Protein AF-A0A7X9EDT5-F1 (afdb_monomer_lite)

Radius of gyration: 26.34 Å; chains: 1; bounding box: 50×64×74 Å

Sequence (203 aa):
MIEYISKWLMDYGINKNLSLFVSNTITILIIIFIIVTAYLLTKKFIIGTIKTHIKRSKNKWDDILVKRKVLEQLAHIIPALVIHLFAPAFPVYGDLIERLAFSYIVVVVIVTIGKLLNVADDIYRQFEISREKPIKGYLQVFKIIVYIIGAIIVISVLTDRSPLAILGGIGAATAILTLVFQNSILGFVASIQLVWNNMLRIG

Secondary structure (DSSP, 8-state):
-HHHHHHHHHHTT--HHHHHHHHHHHHHHHHHHHHHHHHHHIIIIIIHHHHHHHTT---HHHHHHHHTTHHHHHTTHHHHHHHHHHGGG-TTTHHHHHHHHHHHHHHHHHHHHHHHHHHHHHHHTTSGGGGTS--HHHHHHHHHHHHHHHHHHHHHHHHT--HHHHHHHHHHHHHHHHHHHHHHHHHHHHHHHHHHTT-----

Foldseek 3Di:
DLVVQLVVVVVVVDDSVVSSVVSVVVLVVVLVVVLVVLLVCQCCPVLVVLVVVVVVDPDVLSVLCNVLCLSVLVSVLRSLVSQLVCLVVDVPCSLVSNLVSVLVNLVSVLVSVLSVLVSVQVVLVVDPVCVVPPCVVVSVVVSVVSVVLSVLVSVCSNVVHDSVVVVVVVVVVVVVVCVVCVVVVVVVVVVVVCVVVVVDDDD

Structure (mmCIF, N/CA/C/O backbone):
data_AF-A0A7X9EDT5-F1
#
_entry.id   AF-A0A7X9EDT5-F1
#
loop_
_atom_site.group_PDB
_atom_site.id
_atom_site.type_symbol
_atom_site.label_atom_id
_atom_site.label_alt_id
_atom_site.label_comp_id
_atom_site.label_asym_id
_atom_site.label_entity_id
_atom_site.label_seq_id
_atom_site.pdbx_PDB_ins_code
_atom_site.Cartn_x
_atom_site.Cartn_y
_atom_site.Cartn_z
_atom_site.occupancy
_atom_site.B_iso_or_equiv
_atom_site.auth_seq_id
_atom_site.auth_comp_id
_atom_site.auth_asym_id
_atom_site.auth_atom_id
_atom_site.pdbx_PDB_model_num
ATOM 1 N N . MET A 1 1 ? 17.396 -9.321 -23.602 1.00 59.59 1 MET A N 1
ATOM 2 C CA . MET A 1 1 ? 16.415 -9.744 -24.635 1.00 59.59 1 MET A CA 1
ATOM 3 C C . MET A 1 1 ? 16.434 -8.807 -25.839 1.00 59.59 1 MET A C 1
ATOM 5 O O . MET A 1 1 ? 16.680 -9.279 -26.939 1.00 59.59 1 MET A O 1
ATOM 9 N N . ILE A 1 2 ? 16.274 -7.495 -25.630 1.00 59.88 2 ILE A N 1
ATOM 10 C CA . ILE A 1 2 ? 16.285 -6.476 -26.698 1.00 59.88 2 ILE A CA 1
ATOM 11 C C . ILE A 1 2 ? 17.599 -6.474 -27.494 1.00 59.88 2 ILE A C 1
ATOM 13 O O . ILE A 1 2 ? 17.560 -6.397 -28.718 1.00 59.88 2 ILE A O 1
ATOM 17 N N . GLU A 1 3 ? 18.750 -6.643 -26.834 1.00 61.44 3 GLU A N 1
ATOM 18 C CA . GLU A 1 3 ? 20.058 -6.747 -27.506 1.00 61.44 3 GLU A CA 1
ATOM 19 C C . GLU A 1 3 ? 20.200 -8.018 -28.350 1.00 61.44 3 GLU A C 1
ATOM 21 O O . GLU A 1 3 ? 20.785 -7.981 -29.426 1.00 61.44 3 GLU A O 1
ATOM 26 N N . TYR A 1 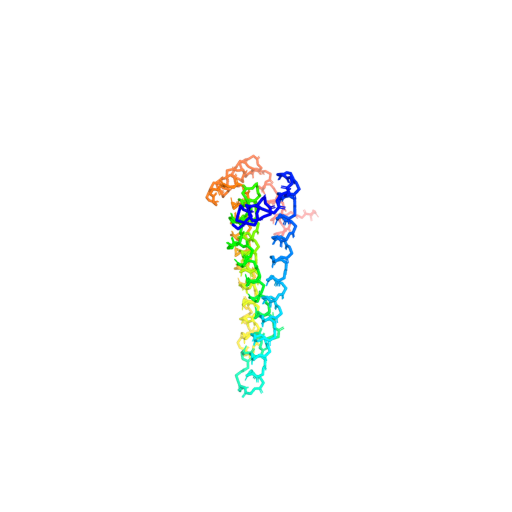4 ? 19.618 -9.134 -27.903 1.00 62.91 4 TYR A N 1
ATOM 27 C CA . TYR A 1 4 ? 19.665 -10.410 -28.623 1.00 62.91 4 TYR A CA 1
ATOM 28 C C . TYR A 1 4 ? 18.781 -10.363 -29.877 1.00 62.91 4 TYR A C 1
ATOM 30 O O . TYR A 1 4 ? 19.207 -10.760 -30.957 1.00 62.91 4 TYR A O 1
ATOM 38 N N . ILE A 1 5 ? 17.579 -9.785 -29.747 1.00 60.72 5 ILE A N 1
ATOM 39 C CA . ILE A 1 5 ? 16.650 -9.552 -30.861 1.00 60.72 5 ILE A CA 1
ATOM 40 C C . ILE A 1 5 ? 17.237 -8.517 -31.832 1.00 60.72 5 ILE A C 1
ATOM 42 O O . ILE A 1 5 ? 17.227 -8.733 -33.038 1.00 60.72 5 ILE A O 1
ATOM 46 N N . SER A 1 6 ? 17.821 -7.426 -31.325 1.00 58.91 6 SER A N 1
ATOM 47 C CA . SER A 1 6 ? 18.466 -6.407 -32.161 1.00 58.91 6 SER A CA 1
ATOM 48 C C . SER A 1 6 ? 19.671 -6.962 -32.918 1.00 58.91 6 SER A C 1
ATOM 50 O O . SER A 1 6 ? 19.863 -6.600 -34.074 1.00 58.91 6 SER A O 1
ATOM 52 N N . LYS A 1 7 ? 20.477 -7.834 -32.298 1.00 66.12 7 LYS A N 1
ATOM 53 C CA . LYS A 1 7 ? 21.622 -8.476 -32.955 1.00 66.12 7 LYS A CA 1
ATOM 54 C C . LYS A 1 7 ? 21.165 -9.430 -34.060 1.00 66.12 7 LYS A C 1
ATOM 56 O O . LYS A 1 7 ? 21.683 -9.352 -35.165 1.00 66.12 7 LYS A O 1
ATOM 61 N N . TRP A 1 8 ? 20.121 -10.221 -33.807 1.00 68.06 8 TRP A N 1
ATOM 62 C CA . TRP A 1 8 ? 19.517 -11.095 -34.817 1.00 68.06 8 TRP A CA 1
ATOM 63 C C . TRP A 1 8 ? 18.919 -10.315 -36.003 1.00 68.06 8 TRP A C 1
ATOM 65 O O . TRP A 1 8 ? 19.073 -10.725 -37.149 1.00 68.06 8 TRP A O 1
ATOM 75 N N . LEU A 1 9 ? 18.298 -9.152 -35.759 1.00 59.31 9 LEU A N 1
ATOM 76 C CA . LEU A 1 9 ? 17.819 -8.268 -36.834 1.00 59.31 9 LEU A CA 1
ATOM 77 C C . LEU A 1 9 ? 18.962 -7.591 -37.606 1.00 59.31 9 LEU A C 1
ATOM 79 O O . LEU A 1 9 ? 18.845 -7.378 -38.813 1.00 59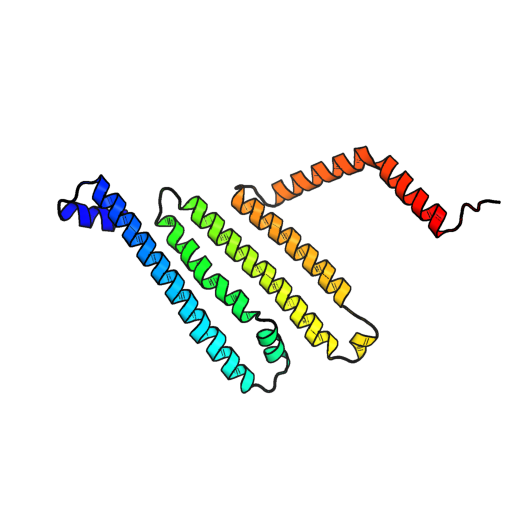.31 9 LEU A O 1
ATOM 83 N N . MET A 1 10 ? 20.062 -7.249 -36.931 1.00 60.94 10 MET A N 1
ATOM 84 C CA . MET A 1 10 ? 21.252 -6.698 -37.585 1.00 60.94 10 MET A CA 1
ATOM 85 C C . MET A 1 10 ? 21.955 -7.733 -38.473 1.00 60.94 10 MET A C 1
ATOM 87 O O . MET A 1 10 ? 22.419 -7.364 -39.549 1.00 60.94 10 MET A O 1
ATOM 91 N N . ASP A 1 11 ? 21.956 -9.014 -38.088 1.00 70.88 11 ASP A N 1
ATOM 92 C CA . ASP A 1 11 ? 22.485 -10.114 -38.911 1.00 70.88 11 ASP A CA 1
ATOM 93 C C . ASP A 1 11 ? 21.677 -10.319 -40.214 1.00 70.88 11 ASP A C 1
ATOM 95 O O . ASP A 1 11 ? 22.212 -10.807 -41.206 1.00 70.88 11 ASP A O 1
ATOM 99 N N . TYR A 1 12 ? 20.416 -9.869 -40.255 1.00 69.50 12 TYR A N 1
ATOM 100 C CA . TYR A 1 12 ? 19.570 -9.824 -41.459 1.00 69.50 12 TYR A CA 1
ATOM 101 C C . TYR A 1 12 ? 19.739 -8.541 -42.304 1.00 69.50 12 TYR A C 1
ATOM 103 O O . TYR A 1 12 ? 19.018 -8.349 -43.283 1.00 69.50 12 TYR A O 1
ATOM 111 N N . GLY A 1 13 ? 20.678 -7.654 -41.951 1.00 63.44 13 GLY A N 1
ATOM 112 C CA . GLY A 1 13 ? 21.000 -6.446 -42.724 1.00 63.44 13 GLY A CA 1
ATOM 113 C C . GLY A 1 13 ? 20.115 -5.228 -42.431 1.00 63.44 13 GLY A C 1
ATOM 114 O O . GLY A 1 13 ? 20.135 -4.252 -43.182 1.00 63.44 13 GLY A O 1
ATOM 115 N N . ILE A 1 14 ? 19.337 -5.251 -41.345 1.00 64.12 14 ILE A N 1
ATOM 116 C CA . ILE A 1 14 ? 18.465 -4.136 -40.960 1.00 64.12 14 ILE A CA 1
ATOM 117 C C . ILE A 1 14 ? 19.289 -3.032 -40.274 1.00 64.12 14 ILE A C 1
ATOM 119 O O . ILE A 1 14 ? 20.094 -3.285 -39.374 1.00 64.12 14 ILE A O 1
ATOM 123 N N . ASN A 1 15 ? 19.066 -1.780 -40.695 1.00 69.12 15 ASN A N 1
ATOM 124 C CA . ASN A 1 15 ? 19.722 -0.590 -40.147 1.00 69.12 15 ASN A CA 1
ATOM 125 C C . ASN A 1 15 ? 19.565 -0.529 -38.613 1.00 69.12 15 ASN A C 1
ATOM 127 O O . ASN A 1 15 ? 18.467 -0.717 -38.091 1.00 69.12 15 ASN A O 1
ATOM 131 N N . LYS A 1 16 ? 20.651 -0.219 -37.896 1.00 65.94 16 LYS A N 1
ATOM 132 C CA . LYS A 1 16 ? 20.755 -0.208 -36.425 1.00 65.94 16 LYS A CA 1
ATOM 133 C C . LYS A 1 16 ? 19.598 0.522 -35.725 1.00 65.94 16 LYS A C 1
ATOM 135 O O . LYS A 1 16 ? 19.098 0.038 -34.712 1.00 65.94 16 LYS A O 1
ATOM 140 N N . ASN A 1 17 ? 19.130 1.639 -36.286 1.00 67.00 17 ASN A N 1
ATOM 141 C CA . ASN A 1 17 ? 18.004 2.400 -35.729 1.00 67.00 17 ASN A CA 1
ATOM 142 C C . ASN A 1 17 ? 16.659 1.673 -35.896 1.00 67.00 17 ASN A C 1
ATOM 144 O O . ASN A 1 17 ? 15.826 1.689 -34.992 1.00 67.00 17 ASN A O 1
ATOM 148 N N . LEU A 1 18 ? 16.462 1.002 -37.033 1.00 65.88 18 LEU A N 1
ATOM 149 C CA . LEU A 1 18 ? 15.255 0.226 -37.313 1.00 65.88 18 LEU A CA 1
ATOM 150 C C . LEU A 1 18 ? 15.229 -1.069 -36.483 1.00 65.88 18 LEU A C 1
ATOM 152 O O . LEU A 1 18 ? 14.190 -1.415 -35.929 1.00 65.88 18 LEU A O 1
ATOM 156 N N . SER A 1 19 ? 16.375 -1.741 -36.329 1.00 65.44 19 SER A N 1
ATOM 157 C CA . SER A 1 19 ? 16.516 -2.958 -35.514 1.00 65.44 19 SER A CA 1
ATOM 158 C C . SER A 1 19 ? 16.188 -2.711 -34.041 1.00 65.44 19 SER A C 1
ATOM 160 O O . SER A 1 19 ? 15.499 -3.519 -33.419 1.00 65.44 19 SER A O 1
ATOM 162 N N . LEU A 1 20 ? 16.612 -1.566 -33.494 1.00 65.44 20 LEU A N 1
ATOM 163 C CA . LEU A 1 20 ? 16.266 -1.150 -32.132 1.00 65.44 20 LEU A CA 1
ATOM 164 C C . LEU A 1 20 ? 14.771 -0.845 -31.978 1.00 65.44 20 LEU A C 1
ATOM 166 O O . LEU A 1 20 ? 14.155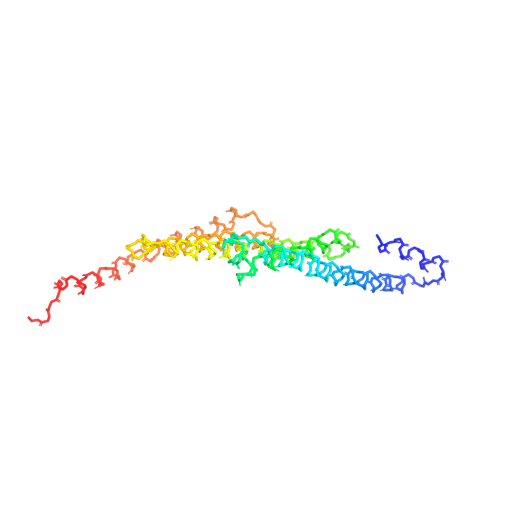 -1.288 -31.008 1.00 65.44 20 LEU A O 1
ATOM 170 N N . PHE A 1 21 ? 14.168 -0.132 -32.935 1.00 71.06 21 PHE A N 1
ATOM 171 C CA . PHE A 1 21 ? 12.743 0.202 -32.879 1.00 71.06 21 PHE A CA 1
ATOM 172 C C . PHE A 1 21 ? 11.863 -1.054 -32.959 1.00 71.06 21 PHE A C 1
ATOM 174 O O . PHE A 1 21 ? 11.001 -1.265 -32.108 1.00 71.06 21 PHE A O 1
ATOM 181 N N . VAL A 1 22 ? 12.140 -1.937 -33.923 1.00 72.88 22 VAL A N 1
ATOM 182 C CA . VAL A 1 22 ? 11.404 -3.195 -34.112 1.00 72.88 22 VAL A CA 1
ATOM 183 C C . VAL A 1 22 ? 11.579 -4.131 -32.909 1.00 72.88 22 VAL A C 1
ATOM 185 O O . VAL A 1 22 ? 10.598 -4.701 -32.431 1.00 72.88 22 VAL A O 1
ATOM 188 N N . SER A 1 23 ? 12.792 -4.241 -32.357 1.00 69.19 23 SER A N 1
ATOM 189 C CA . SER A 1 23 ? 13.067 -5.031 -31.146 1.00 69.19 23 SER A CA 1
ATOM 190 C C . SER A 1 23 ? 12.269 -4.540 -29.929 1.00 69.19 23 SER A C 1
ATOM 192 O O . SER A 1 23 ? 11.681 -5.350 -29.202 1.00 69.19 23 SER A O 1
ATOM 194 N N . ASN A 1 24 ? 12.165 -3.219 -29.738 1.00 68.69 24 ASN A N 1
ATOM 195 C CA . ASN A 1 24 ? 11.355 -2.628 -28.670 1.00 68.69 24 ASN A CA 1
ATOM 196 C C . ASN A 1 24 ? 9.862 -2.930 -28.852 1.00 68.69 24 ASN A C 1
ATOM 198 O O . ASN A 1 24 ? 9.207 -3.357 -27.900 1.00 68.69 24 ASN A O 1
ATOM 202 N N . THR A 1 25 ? 9.323 -2.762 -30.063 1.00 75.25 25 THR A N 1
ATOM 203 C CA . THR A 1 25 ? 7.909 -3.050 -30.352 1.00 75.25 25 THR A CA 1
ATOM 204 C C . THR A 1 25 ? 7.572 -4.524 -30.122 1.00 75.25 25 THR A C 1
ATOM 206 O O . THR A 1 25 ? 6.571 -4.830 -29.473 1.00 75.25 25 THR A O 1
ATOM 209 N N . ILE A 1 26 ? 8.426 -5.440 -30.588 1.00 75.25 26 ILE A N 1
ATOM 210 C CA . ILE A 1 26 ? 8.255 -6.886 -30.386 1.00 75.25 26 ILE A CA 1
ATOM 211 C C . ILE A 1 26 ? 8.308 -7.234 -28.895 1.00 75.25 26 ILE A C 1
ATOM 213 O O . ILE A 1 26 ? 7.470 -7.987 -28.404 1.00 75.25 26 ILE A O 1
ATOM 217 N N . THR A 1 27 ? 9.248 -6.650 -28.152 1.00 71.25 27 THR A N 1
ATOM 218 C CA . THR A 1 27 ? 9.384 -6.882 -26.707 1.00 71.25 27 THR A CA 1
ATOM 219 C C . THR A 1 27 ? 8.146 -6.417 -25.937 1.00 71.25 27 THR A C 1
ATOM 221 O O . THR A 1 27 ? 7.643 -7.152 -25.088 1.00 71.25 27 THR A O 1
ATOM 224 N N . ILE A 1 28 ? 7.603 -5.241 -26.265 1.00 74.06 28 ILE A N 1
ATOM 225 C CA . ILE A 1 28 ? 6.363 -4.731 -25.660 1.00 74.06 28 ILE A CA 1
ATOM 226 C C . ILE A 1 28 ? 5.183 -5.657 -25.978 1.00 74.06 28 ILE A C 1
ATOM 228 O O . ILE A 1 28 ? 4.421 -6.001 -25.076 1.00 74.06 28 ILE A O 1
ATOM 232 N N . LEU A 1 29 ? 5.050 -6.104 -27.230 1.00 79.00 29 LEU A N 1
ATOM 233 C CA . LEU A 1 29 ? 4.001 -7.042 -27.640 1.00 79.00 29 LEU A CA 1
ATOM 234 C C . LEU A 1 29 ? 4.080 -8.369 -26.879 1.00 79.00 29 LEU A C 1
ATOM 236 O O . LEU A 1 29 ? 3.060 -8.850 -26.388 1.00 79.00 29 LEU A O 1
ATOM 240 N N . ILE A 1 30 ? 5.282 -8.933 -26.732 1.00 75.50 30 ILE A N 1
ATOM 241 C CA . ILE A 1 30 ? 5.511 -10.161 -25.960 1.00 75.50 30 ILE A CA 1
ATOM 242 C C . ILE A 1 30 ? 5.114 -9.951 -24.497 1.00 75.50 30 ILE A C 1
ATOM 244 O O . ILE A 1 30 ? 4.428 -10.790 -23.921 1.00 75.50 30 ILE A O 1
ATOM 248 N N . ILE A 1 31 ? 5.483 -8.822 -23.895 1.00 73.38 31 ILE A N 1
ATOM 249 C CA . ILE A 1 31 ? 5.160 -8.539 -22.494 1.00 73.38 31 ILE A CA 1
ATOM 250 C C . ILE A 1 31 ? 3.658 -8.342 -22.297 1.00 73.38 31 ILE A C 1
ATOM 252 O O . ILE A 1 31 ? 3.094 -8.927 -21.376 1.00 73.38 31 ILE A O 1
ATOM 256 N N . ILE A 1 32 ? 2.981 -7.603 -23.180 1.00 77.62 32 ILE A N 1
ATOM 257 C CA . ILE A 1 32 ? 1.517 -7.473 -23.153 1.00 77.62 32 ILE A CA 1
ATOM 258 C C . ILE A 1 32 ? 0.866 -8.851 -23.287 1.00 77.62 32 ILE A C 1
ATOM 260 O O . ILE A 1 32 ? -0.047 -9.176 -22.527 1.00 77.62 32 ILE A O 1
ATOM 264 N N . PHE A 1 33 ? 1.360 -9.686 -24.201 1.00 78.81 33 PHE A N 1
ATOM 265 C CA . PHE A 1 33 ? 0.863 -11.044 -24.374 1.00 78.81 33 PHE A CA 1
ATOM 266 C C . PHE A 1 33 ? 1.038 -11.879 -23.099 1.00 78.81 33 PHE A C 1
ATOM 268 O O . PHE A 1 33 ? 0.079 -12.507 -22.651 1.00 78.81 33 PHE A O 1
ATOM 275 N N . ILE A 1 34 ? 2.207 -11.838 -22.451 1.00 76.19 34 ILE A N 1
ATOM 276 C CA . ILE A 1 34 ? 2.455 -12.544 -21.185 1.00 76.19 34 ILE A CA 1
ATOM 277 C C . ILE A 1 34 ? 1.546 -12.003 -20.072 1.00 76.19 34 ILE A C 1
ATOM 279 O O . ILE A 1 34 ? 0.957 -12.798 -19.347 1.00 76.19 34 ILE A O 1
ATOM 283 N N . ILE A 1 35 ? 1.367 -10.683 -19.955 1.00 76.06 35 ILE A N 1
ATOM 284 C CA . ILE A 1 35 ? 0.490 -10.048 -18.954 1.00 76.06 35 ILE A CA 1
ATOM 285 C C . ILE A 1 35 ? -0.957 -10.513 -19.125 1.00 76.06 35 ILE A C 1
ATOM 287 O O . ILE A 1 35 ? -1.590 -10.945 -18.160 1.00 76.06 35 ILE A O 1
ATOM 291 N N . VAL A 1 36 ? -1.481 -10.448 -20.352 1.00 79.00 36 VAL A N 1
ATOM 292 C CA . VAL A 1 36 ? -2.851 -10.871 -20.668 1.00 79.00 36 VAL A CA 1
ATOM 293 C C . VAL A 1 36 ? -3.012 -12.361 -20.389 1.00 79.00 36 VAL A C 1
ATOM 295 O O . VAL A 1 36 ? -3.971 -12.764 -19.731 1.00 79.00 36 VAL A O 1
ATOM 298 N N . THR A 1 37 ? -2.052 -13.178 -20.819 1.00 75.00 37 THR A N 1
ATOM 299 C CA . THR A 1 37 ? -2.090 -14.629 -20.619 1.00 75.00 37 THR A CA 1
ATOM 300 C C . THR A 1 37 ? -2.024 -14.980 -19.135 1.00 75.00 37 THR A C 1
ATOM 302 O O . THR A 1 37 ? -2.846 -15.763 -18.665 1.00 75.00 37 THR A O 1
ATOM 305 N N . ALA A 1 38 ? -1.131 -14.352 -18.367 1.00 75.19 38 ALA A N 1
ATOM 306 C CA . ALA A 1 38 ? -1.006 -14.539 -16.925 1.00 75.19 38 ALA A CA 1
ATOM 307 C C . ALA A 1 38 ? -2.279 -14.108 -16.184 1.00 75.19 38 ALA A C 1
ATOM 309 O O . ALA A 1 38 ? -2.761 -14.838 -15.315 1.00 75.19 38 ALA A O 1
ATOM 310 N N . TYR A 1 39 ? -2.879 -12.971 -16.551 1.00 78.25 39 TYR A N 1
ATOM 311 C CA . TYR A 1 39 ? -4.143 -12.516 -15.969 1.00 78.25 39 TYR A CA 1
ATOM 312 C C . TYR A 1 39 ? -5.292 -13.487 -16.267 1.00 78.25 39 TYR A C 1
ATOM 314 O O . TYR A 1 39 ? -6.036 -13.873 -15.360 1.00 78.25 39 TYR A O 1
ATOM 322 N N . LEU A 1 40 ? -5.426 -13.922 -17.524 1.00 75.25 40 LEU A N 1
ATOM 323 C CA . LEU A 1 40 ? -6.463 -14.864 -17.940 1.00 75.25 40 LEU A CA 1
ATOM 324 C C . LEU A 1 40 ? -6.283 -16.235 -17.283 1.00 75.25 40 LEU A C 1
ATOM 326 O O . LEU A 1 40 ? -7.268 -16.791 -16.793 1.00 75.25 40 LEU A O 1
ATOM 330 N N . LEU A 1 41 ? -5.050 -16.753 -17.205 1.00 76.00 41 LEU A N 1
ATOM 331 C CA . LEU A 1 41 ? -4.744 -17.990 -16.481 1.00 76.00 41 LEU A CA 1
ATOM 332 C C . LEU A 1 41 ? -5.144 -17.856 -15.016 1.00 76.00 41 LEU A C 1
ATOM 334 O O . LEU A 1 41 ? -5.884 -18.687 -14.500 1.00 76.00 41 LEU A O 1
ATOM 338 N N . THR A 1 42 ? -4.720 -16.780 -14.359 1.00 75.38 42 THR A N 1
ATOM 339 C CA . THR A 1 42 ? -5.009 -16.551 -12.941 1.00 75.38 42 THR A CA 1
ATOM 340 C C . THR A 1 42 ? -6.513 -16.488 -12.685 1.00 75.38 42 THR A C 1
ATOM 342 O O . THR A 1 42 ? -7.036 -17.146 -11.785 1.00 75.38 42 THR A O 1
ATOM 345 N N . LYS A 1 43 ? -7.244 -15.741 -13.517 1.00 75.56 43 LYS A N 1
ATOM 346 C CA . LYS A 1 43 ? -8.694 -15.594 -13.390 1.00 75.56 43 LYS A CA 1
ATOM 347 C C . LYS A 1 43 ? -9.435 -16.901 -13.649 1.00 75.56 43 LYS A C 1
ATOM 349 O O . LYS A 1 43 ? -10.379 -17.219 -12.928 1.00 75.56 43 LYS A O 1
ATOM 354 N N . LYS A 1 44 ? -9.021 -17.661 -14.661 1.00 74.81 44 LYS A N 1
ATOM 355 C CA . LYS A 1 44 ? -9.691 -18.905 -15.047 1.00 74.81 44 LYS A CA 1
ATOM 356 C C . LYS A 1 44 ? -9.357 -20.049 -14.089 1.00 74.81 44 LYS A C 1
ATOM 358 O O . LYS A 1 44 ? -10.272 -20.718 -13.618 1.00 74.81 44 LYS A O 1
ATOM 363 N N . PHE A 1 45 ? -8.082 -20.240 -13.758 1.00 70.75 45 PHE A N 1
ATOM 364 C CA . PHE A 1 45 ? -7.620 -21.351 -12.928 1.00 70.75 45 PHE A CA 1
ATOM 365 C C . PHE A 1 45 ? -7.768 -21.077 -11.433 1.00 70.75 45 PHE A C 1
ATOM 367 O O . PHE A 1 45 ? -8.407 -21.874 -10.754 1.00 70.75 45 PHE A O 1
ATOM 374 N N . ILE A 1 46 ? -7.251 -19.965 -10.898 1.00 69.88 46 ILE A N 1
ATOM 375 C CA . ILE A 1 46 ? -7.255 -19.740 -9.440 1.00 69.88 46 ILE A CA 1
ATOM 376 C C . ILE A 1 46 ? -8.676 -19.450 -8.952 1.00 69.88 46 ILE A C 1
ATOM 378 O O . ILE A 1 46 ? -9.209 -20.158 -8.100 1.00 69.88 46 ILE A O 1
ATOM 382 N N . ILE A 1 47 ? -9.344 -18.452 -9.532 1.00 72.81 47 ILE A N 1
ATOM 383 C CA . ILE A 1 47 ? -10.680 -18.047 -9.066 1.00 72.81 47 ILE A CA 1
ATOM 384 C C . ILE A 1 47 ? -11.740 -19.092 -9.444 1.00 72.81 47 ILE A C 1
ATOM 386 O O . ILE A 1 47 ? -12.631 -19.370 -8.642 1.00 72.81 47 ILE A O 1
ATOM 390 N N . GLY A 1 48 ? -11.649 -19.685 -10.639 1.00 69.50 48 GLY A N 1
ATOM 391 C CA . GLY A 1 48 ? -12.585 -20.717 -11.098 1.00 69.50 48 GLY A CA 1
ATOM 392 C C . GLY A 1 48 ? -12.528 -21.994 -10.256 1.00 69.50 48 GLY A C 1
ATOM 393 O O . GLY A 1 48 ? -13.570 -22.489 -9.816 1.00 69.50 48 GLY A O 1
ATOM 394 N N . THR A 1 49 ? -11.322 -22.487 -9.960 1.00 69.75 49 THR A N 1
ATOM 395 C CA . THR A 1 49 ? -11.140 -23.697 -9.141 1.00 69.75 49 THR A CA 1
ATOM 396 C C . THR A 1 49 ? -11.579 -23.451 -7.707 1.00 69.75 49 THR A C 1
ATOM 398 O O . THR A 1 49 ? -12.352 -24.240 -7.166 1.00 69.75 49 THR A O 1
ATOM 401 N N . ILE A 1 50 ? -11.178 -22.323 -7.112 1.00 71.19 50 ILE A N 1
ATOM 402 C CA . ILE A 1 50 ? -11.529 -22.015 -5.725 1.00 71.19 50 ILE A CA 1
ATOM 403 C C . ILE A 1 50 ? -13.043 -21.807 -5.573 1.00 71.19 50 ILE A C 1
ATOM 405 O O . ILE A 1 50 ? -13.640 -22.387 -4.672 1.00 71.19 50 ILE A O 1
ATOM 409 N N . LYS A 1 51 ? -13.715 -21.093 -6.491 1.00 71.56 51 LYS A N 1
ATOM 410 C CA . LYS A 1 51 ? -15.189 -20.965 -6.463 1.00 71.56 51 LYS A CA 1
ATOM 411 C C . LYS A 1 51 ? -15.897 -22.319 -6.563 1.00 71.56 51 LYS A C 1
ATOM 413 O O . LYS A 1 51 ? -16.928 -22.519 -5.925 1.00 71.56 51 LYS A O 1
ATOM 418 N N . THR A 1 52 ? -15.356 -23.243 -7.354 1.00 70.44 52 THR A N 1
ATOM 419 C CA . THR A 1 52 ? -15.928 -24.587 -7.522 1.00 70.44 52 THR A CA 1
ATOM 420 C C . THR A 1 52 ? -15.716 -25.451 -6.278 1.00 70.44 52 THR A C 1
ATOM 422 O O . THR A 1 52 ? -16.623 -26.181 -5.885 1.00 70.44 52 THR A O 1
ATOM 425 N N . HIS A 1 53 ? -14.556 -25.335 -5.626 1.00 69.69 53 HIS A N 1
ATOM 426 C CA . HIS A 1 53 ? -14.257 -26.038 -4.377 1.00 69.69 53 HIS A CA 1
ATOM 427 C C . HIS A 1 53 ? -15.092 -25.505 -3.207 1.00 69.69 53 HIS A C 1
ATOM 429 O O . HIS A 1 53 ? -15.621 -26.281 -2.419 1.00 69.69 53 HIS A O 1
ATOM 435 N N . ILE A 1 54 ? -15.283 -24.187 -3.140 1.00 69.88 54 ILE A N 1
ATOM 436 C CA . ILE A 1 54 ? -16.039 -23.530 -2.069 1.00 69.88 54 ILE A CA 1
ATOM 437 C C . ILE A 1 54 ? -17.528 -23.871 -2.146 1.00 69.88 54 ILE A C 1
ATOM 439 O O . ILE A 1 54 ? -18.111 -24.216 -1.128 1.00 69.88 54 ILE A O 1
ATOM 443 N N . LYS A 1 55 ? -18.117 -23.953 -3.349 1.00 67.25 55 LYS A N 1
ATOM 444 C CA . LYS A 1 55 ? -19.490 -24.471 -3.521 1.00 67.25 55 LYS A CA 1
ATOM 445 C C . LYS A 1 55 ? -19.687 -25.910 -3.021 1.00 67.25 55 LYS A C 1
ATOM 447 O O . LYS A 1 55 ? -20.824 -26.322 -2.818 1.00 67.25 55 LYS A O 1
ATOM 452 N N . ARG A 1 56 ? -18.607 -26.687 -2.881 1.00 66.00 56 ARG A N 1
ATOM 453 C CA . ARG A 1 56 ? -18.624 -28.059 -2.348 1.00 66.00 56 ARG A CA 1
ATOM 454 C C . ARG A 1 56 ? -18.251 -28.122 -0.860 1.00 66.00 56 ARG A C 1
ATOM 456 O O . ARG A 1 56 ? -18.411 -29.177 -0.252 1.00 66.00 56 ARG A O 1
ATOM 463 N N . SER A 1 57 ? -17.762 -27.024 -0.282 1.00 71.00 57 SER A N 1
ATOM 464 C CA . SER A 1 57 ? -17.373 -26.915 1.125 1.00 71.00 57 SER A CA 1
ATOM 465 C C . SER A 1 57 ? -18.587 -26.588 1.999 1.00 71.00 57 SER A C 1
ATOM 467 O O . SER A 1 57 ? -19.481 -25.852 1.592 1.00 71.00 57 SER A O 1
ATOM 469 N N . LYS A 1 58 ? -18.619 -27.113 3.230 1.00 68.19 58 LYS A N 1
ATOM 470 C CA . LYS A 1 58 ? -19.620 -26.740 4.250 1.00 68.19 58 LYS A CA 1
ATOM 471 C C . LYS A 1 58 ? -19.223 -25.479 5.035 1.00 68.19 58 LYS A C 1
ATOM 473 O O . LYS A 1 58 ? -19.971 -25.041 5.910 1.00 68.19 58 LYS A O 1
ATOM 478 N N . ASN A 1 59 ? -18.035 -24.930 4.780 1.00 72.38 59 ASN A N 1
ATOM 479 C CA . ASN A 1 59 ? -17.431 -23.901 5.615 1.00 72.38 59 ASN A CA 1
ATOM 480 C C . ASN A 1 59 ? -17.874 -22.492 5.180 1.00 72.38 59 ASN A C 1
ATOM 482 O O . ASN A 1 59 ? -17.490 -22.005 4.120 1.00 72.38 59 ASN A O 1
ATOM 486 N N . LYS A 1 60 ? -18.650 -21.799 6.026 1.00 75.25 60 LYS A N 1
ATOM 487 C CA . LYS A 1 60 ? -19.244 -20.479 5.711 1.00 75.25 60 LYS A CA 1
ATOM 488 C C . LYS A 1 60 ? -18.219 -19.349 5.533 1.00 75.25 60 LYS A C 1
ATOM 490 O O . LYS A 1 60 ? -18.556 -18.291 5.010 1.00 75.25 60 LYS A O 1
ATOM 495 N N . TRP A 1 61 ? -16.988 -19.536 6.008 1.00 75.31 61 TRP A N 1
ATOM 496 C CA . TRP A 1 61 ? -15.938 -18.510 5.994 1.00 75.31 61 TRP A CA 1
ATOM 497 C C . TRP A 1 61 ? -15.359 -18.338 4.583 1.00 75.31 61 TRP A C 1
ATOM 499 O O . TRP A 1 61 ? -15.089 -17.216 4.145 1.00 75.31 61 TRP A O 1
ATOM 509 N N . ASP A 1 62 ? -15.266 -19.438 3.837 1.00 75.44 62 ASP A N 1
ATOM 510 C CA . ASP A 1 62 ? -14.738 -19.462 2.474 1.00 75.44 62 ASP A CA 1
ATOM 511 C C . ASP A 1 62 ? -15.677 -18.724 1.501 1.00 75.44 62 ASP A C 1
ATOM 513 O O . ASP A 1 62 ? -15.232 -17.978 0.621 1.00 75.44 62 ASP A O 1
ATOM 517 N N . ASP A 1 63 ? -16.991 -18.834 1.721 1.00 79.94 63 ASP A N 1
ATOM 518 C CA . ASP A 1 63 ? -18.010 -18.096 0.967 1.00 79.94 63 ASP A CA 1
ATOM 519 C C . ASP A 1 63 ? -17.848 -16.576 1.113 1.00 79.94 63 ASP A C 1
ATOM 521 O O . ASP A 1 63 ? -18.000 -15.821 0.146 1.00 79.94 63 ASP A O 1
ATOM 525 N N . ILE A 1 64 ? -17.499 -16.106 2.314 1.00 82.06 64 ILE A N 1
ATOM 526 C CA . ILE A 1 64 ? -17.309 -14.678 2.602 1.00 82.06 64 ILE A CA 1
ATOM 527 C C . ILE A 1 64 ? -16.035 -14.164 1.920 1.00 82.06 64 ILE A C 1
ATOM 529 O O . ILE A 1 64 ? -16.055 -13.077 1.334 1.00 82.06 64 ILE A O 1
ATOM 533 N N . LEU A 1 65 ? -14.952 -14.953 1.909 1.00 83.12 65 LEU A N 1
ATOM 534 C CA . LEU A 1 65 ? -13.711 -14.633 1.187 1.00 83.12 65 LEU A CA 1
ATOM 535 C C . LEU A 1 65 ? -13.957 -14.445 -0.320 1.00 83.12 65 LEU A C 1
ATOM 537 O O . LEU A 1 65 ? -13.453 -13.489 -0.927 1.00 83.12 65 LEU A O 1
ATOM 541 N N . VAL A 1 66 ? -14.774 -15.318 -0.919 1.00 82.00 66 VAL A N 1
ATOM 542 C CA . VAL A 1 66 ? -15.188 -15.212 -2.327 1.00 82.00 66 VAL A CA 1
ATOM 543 C C . VAL A 1 66 ? -16.090 -14.004 -2.547 1.00 82.00 66 VAL A C 1
ATOM 545 O O . VAL A 1 66 ? -15.845 -13.225 -3.470 1.00 82.00 66 VAL A O 1
ATOM 548 N N . LYS A 1 67 ? -17.098 -13.799 -1.689 1.00 82.81 67 LYS A N 1
ATOM 549 C CA . LYS A 1 67 ? -18.028 -12.661 -1.769 1.00 82.81 67 LYS A CA 1
ATOM 550 C C . LYS A 1 67 ? -17.295 -11.322 -1.695 1.00 82.81 67 LYS A C 1
ATOM 552 O O . LYS A 1 67 ? -17.616 -10.397 -2.440 1.00 82.81 67 LYS A O 1
ATOM 557 N N . ARG A 1 68 ? -16.280 -11.220 -0.834 1.00 84.31 68 ARG A N 1
ATOM 558 C CA . ARG A 1 68 ? -15.430 -10.029 -0.686 1.00 84.31 68 ARG A CA 1
ATOM 559 C C . ARG A 1 68 ? -14.343 -9.913 -1.757 1.00 84.31 68 ARG A C 1
ATOM 561 O O . ARG A 1 68 ? -13.593 -8.935 -1.742 1.00 84.31 68 ARG A O 1
ATOM 568 N N . LYS A 1 69 ? -14.277 -10.850 -2.714 1.00 85.06 69 LYS A N 1
ATOM 569 C CA . LYS A 1 69 ? -13.343 -10.825 -3.850 1.00 85.06 69 LYS A CA 1
ATOM 570 C C . LYS A 1 69 ? -11.888 -10.656 -3.395 1.00 85.06 69 LYS A C 1
ATOM 572 O O . LYS A 1 69 ? -11.132 -9.883 -3.990 1.00 85.06 69 LYS A O 1
ATOM 577 N N . VAL A 1 70 ? -11.508 -11.332 -2.307 1.00 85.50 70 VAL A N 1
ATOM 578 C CA . VAL A 1 70 ? -10.133 -11.298 -1.773 1.00 85.50 70 VAL A CA 1
ATOM 579 C C . VAL A 1 70 ? -9.187 -11.995 -2.745 1.00 85.50 70 VAL A C 1
ATOM 581 O O . VAL A 1 70 ? -8.173 -11.433 -3.143 1.00 85.50 70 VAL A O 1
ATOM 584 N N . LEU A 1 71 ? -9.583 -13.177 -3.216 1.00 82.19 71 LEU A N 1
ATOM 585 C CA . LEU A 1 71 ? -8.821 -13.968 -4.183 1.00 82.19 71 LEU A CA 1
ATOM 586 C C . LEU A 1 71 ? -8.690 -13.255 -5.532 1.00 82.19 71 LEU A C 1
ATOM 588 O O . LEU A 1 71 ? -7.638 -13.292 -6.159 1.00 82.19 71 LEU A O 1
ATOM 592 N N . GLU A 1 72 ? -9.746 -12.553 -5.955 1.00 83.38 72 GLU A N 1
ATOM 593 C CA . GLU A 1 72 ? -9.698 -11.734 -7.168 1.00 83.38 72 GLU A CA 1
ATOM 594 C C . GLU A 1 72 ? -8.748 -10.545 -7.003 1.00 83.38 72 GLU A C 1
ATOM 596 O O . GLU A 1 72 ? -8.115 -10.147 -7.971 1.00 83.38 72 GLU A O 1
ATOM 601 N N . GLN A 1 73 ? -8.593 -10.001 -5.792 1.00 84.50 73 GLN A N 1
ATOM 602 C CA . GLN A 1 73 ? -7.597 -8.963 -5.530 1.00 84.50 73 GLN A CA 1
ATOM 603 C C . GLN A 1 73 ? -6.177 -9.523 -5.623 1.00 84.50 73 GLN A C 1
ATOM 605 O O . GLN A 1 73 ? -5.365 -8.974 -6.358 1.00 84.50 73 GLN A O 1
ATOM 610 N N . LEU A 1 74 ? -5.904 -10.639 -4.942 1.00 83.00 74 LEU A N 1
ATOM 611 C CA . LEU A 1 74 ? -4.599 -11.309 -4.966 1.00 83.00 74 LEU A CA 1
ATOM 612 C C . LEU A 1 74 ? -4.179 -11.720 -6.380 1.00 83.00 74 LEU A C 1
ATOM 614 O O . LEU A 1 74 ? -3.004 -11.644 -6.721 1.00 83.00 74 LEU A O 1
ATOM 618 N N . ALA A 1 75 ? -5.140 -12.071 -7.235 1.00 83.31 75 ALA A N 1
ATOM 619 C CA . ALA A 1 75 ? -4.886 -12.371 -8.638 1.00 83.31 75 ALA A CA 1
ATOM 620 C C . ALA A 1 75 ? -4.216 -11.216 -9.411 1.00 83.31 75 ALA A C 1
ATOM 622 O O . ALA A 1 75 ? -3.512 -11.473 -10.384 1.00 83.31 75 ALA A O 1
ATOM 623 N N . HIS A 1 76 ? -4.388 -9.959 -8.983 1.00 81.75 76 HIS A N 1
ATOM 624 C CA . HIS A 1 76 ? -3.739 -8.803 -9.615 1.00 81.75 76 HIS A CA 1
ATOM 625 C C . HIS A 1 76 ? -2.244 -8.694 -9.277 1.00 81.75 76 HIS A C 1
ATOM 627 O O . HIS A 1 76 ? -1.527 -7.971 -9.964 1.00 81.75 76 HIS A O 1
ATOM 633 N N . ILE A 1 77 ? -1.750 -9.429 -8.271 1.00 84.12 77 ILE A N 1
ATOM 634 C CA . ILE A 1 77 ? -0.314 -9.488 -7.958 1.00 84.12 77 ILE A CA 1
ATOM 635 C C . ILE A 1 77 ? 0.446 -10.179 -9.091 1.00 84.12 77 ILE A C 1
ATOM 637 O O . ILE A 1 77 ? 1.542 -9.751 -9.433 1.00 84.12 77 ILE A O 1
ATOM 641 N N . ILE A 1 78 ? -0.136 -11.213 -9.708 1.00 82.50 78 ILE A N 1
ATOM 642 C CA . ILE A 1 78 ? 0.565 -12.041 -10.699 1.00 82.50 78 ILE A CA 1
ATOM 643 C C . ILE A 1 78 ? 0.998 -11.223 -11.929 1.00 82.50 78 ILE A C 1
ATOM 645 O O . ILE A 1 78 ? 2.189 -11.232 -12.236 1.00 82.50 78 ILE A O 1
ATOM 649 N N . PRO A 1 79 ? 0.115 -10.454 -12.602 1.00 78.75 79 PRO A N 1
ATOM 650 C CA . PRO A 1 79 ? 0.533 -9.585 -13.703 1.00 78.75 79 PRO A CA 1
ATOM 651 C C . PRO A 1 79 ? 1.593 -8.555 -13.301 1.00 78.75 79 PRO A C 1
ATOM 653 O O . PRO A 1 79 ? 2.519 -8.296 -14.061 1.00 78.75 79 PRO A O 1
ATOM 656 N N . ALA A 1 80 ? 1.482 -7.983 -12.102 1.00 82.56 80 ALA A N 1
ATOM 657 C CA . ALA A 1 80 ? 2.428 -6.981 -11.625 1.00 82.56 80 ALA A CA 1
ATOM 658 C C . ALA A 1 80 ? 3.813 -7.575 -11.333 1.00 82.56 80 ALA A C 1
ATOM 660 O O . ALA A 1 80 ? 4.828 -6.961 -11.648 1.00 82.56 80 ALA A O 1
ATOM 661 N N . LEU A 1 81 ? 3.855 -8.797 -10.801 1.00 83.44 81 LEU A N 1
ATOM 662 C CA . LEU A 1 81 ? 5.089 -9.534 -10.547 1.00 83.44 81 LEU A CA 1
ATOM 663 C C . LEU A 1 81 ? 5.787 -9.914 -11.857 1.00 83.44 81 LEU A C 1
ATOM 665 O O . LEU A 1 81 ? 7.003 -9.790 -11.958 1.00 83.44 81 LEU A O 1
ATOM 669 N N . VAL A 1 82 ? 5.020 -10.286 -12.886 1.00 81.88 82 VAL A N 1
ATOM 670 C CA . VAL A 1 82 ? 5.550 -10.461 -14.245 1.00 81.88 82 VAL A CA 1
ATOM 671 C C . VAL A 1 82 ? 6.179 -9.156 -14.743 1.00 81.88 82 VAL A C 1
ATOM 673 O O . VAL A 1 82 ? 7.331 -9.171 -15.158 1.00 81.88 82 VAL A O 1
ATOM 676 N N . ILE A 1 83 ? 5.477 -8.021 -14.664 1.00 81.00 83 ILE A N 1
ATOM 677 C CA . ILE A 1 83 ? 6.025 -6.725 -15.111 1.00 81.00 83 ILE A CA 1
ATOM 678 C C . ILE A 1 83 ? 7.329 -6.395 -14.374 1.00 81.00 83 ILE A C 1
ATOM 680 O O . ILE A 1 83 ? 8.299 -5.999 -15.013 1.00 81.00 83 ILE A O 1
ATOM 684 N N . HIS A 1 84 ? 7.366 -6.601 -13.057 1.00 83.81 84 HIS A N 1
ATOM 685 C CA . HIS A 1 84 ? 8.551 -6.362 -12.236 1.00 83.81 84 HIS A CA 1
ATOM 686 C C . HIS A 1 84 ? 9.742 -7.239 -12.669 1.00 83.81 84 HIS A C 1
ATOM 688 O O . HIS A 1 84 ? 10.833 -6.723 -12.880 1.00 83.81 84 HIS A O 1
ATOM 694 N N . LEU A 1 85 ? 9.530 -8.541 -12.904 1.00 80.25 85 LEU A N 1
ATOM 695 C CA . LEU A 1 85 ? 10.582 -9.457 -13.373 1.00 80.25 85 LEU A CA 1
ATOM 696 C C . LEU A 1 85 ? 11.120 -9.107 -14.768 1.00 80.25 85 LEU A C 1
ATOM 698 O O . LEU A 1 85 ? 12.287 -9.357 -15.060 1.00 80.25 85 LEU A O 1
ATOM 702 N N . PHE A 1 86 ? 10.276 -8.546 -15.636 1.00 77.69 86 PHE A N 1
ATOM 703 C CA . PHE A 1 86 ? 10.665 -8.128 -16.984 1.00 77.69 86 PHE A CA 1
ATOM 704 C C . PHE A 1 86 ? 11.169 -6.678 -17.052 1.00 77.69 86 PHE A C 1
ATOM 706 O O . PHE A 1 86 ? 11.623 -6.254 -18.114 1.00 77.69 86 PHE A O 1
ATOM 713 N N . ALA A 1 87 ? 11.158 -5.925 -15.949 1.00 79.06 87 ALA A N 1
ATOM 714 C CA . ALA A 1 87 ? 11.644 -4.548 -15.912 1.00 79.06 87 ALA A CA 1
ATOM 715 C C . ALA A 1 87 ? 13.116 -4.401 -16.370 1.00 79.06 87 ALA A C 1
ATOM 717 O O . ALA A 1 87 ? 13.377 -3.530 -17.207 1.00 79.06 87 ALA A O 1
ATOM 718 N N . PRO A 1 88 ? 14.061 -5.291 -15.985 1.00 76.56 88 PRO A N 1
ATOM 719 C CA . PRO A 1 88 ? 15.450 -5.227 -16.455 1.00 76.56 88 PRO A CA 1
ATOM 720 C C . PRO A 1 88 ? 15.612 -5.440 -17.966 1.00 76.56 88 PRO A C 1
ATOM 722 O O . PRO A 1 88 ? 16.674 -5.167 -18.522 1.00 76.56 88 PRO A O 1
ATOM 725 N N . ALA A 1 89 ? 14.576 -5.928 -18.661 1.00 73.25 89 ALA A N 1
ATOM 726 C CA . ALA A 1 89 ? 14.618 -6.075 -20.111 1.00 73.25 89 ALA A CA 1
ATOM 727 C C . ALA A 1 89 ? 14.643 -4.722 -20.840 1.00 73.25 89 ALA A C 1
ATOM 729 O O . ALA A 1 89 ? 15.055 -4.696 -21.999 1.00 73.25 89 ALA A O 1
ATOM 730 N N . PHE A 1 90 ? 14.242 -3.625 -20.180 1.00 73.50 90 PHE A N 1
ATOM 731 C CA . PHE A 1 90 ? 14.212 -2.272 -20.735 1.00 73.50 90 PHE A CA 1
ATOM 732 C C . PHE A 1 90 ? 15.298 -1.385 -20.105 1.00 73.50 90 PHE A C 1
ATOM 734 O O . PHE A 1 90 ? 15.053 -0.765 -19.076 1.00 73.50 90 PHE A O 1
ATOM 741 N N . PRO A 1 91 ? 16.481 -1.230 -20.719 1.00 69.38 91 PRO A N 1
ATOM 742 C CA . PRO A 1 91 ? 17.596 -0.511 -20.094 1.00 69.38 91 PRO A CA 1
ATOM 743 C C . PRO A 1 91 ? 17.340 0.987 -19.841 1.00 69.38 91 PRO A C 1
ATOM 745 O O . PRO A 1 91 ? 17.940 1.558 -18.941 1.00 69.38 91 PRO A O 1
ATOM 748 N N . VAL A 1 92 ? 16.442 1.633 -20.598 1.00 74.31 92 VAL A N 1
ATOM 749 C CA . VAL A 1 92 ? 16.153 3.078 -20.456 1.00 74.31 92 VAL A CA 1
ATOM 750 C C . VAL A 1 92 ? 15.082 3.369 -19.398 1.00 74.31 92 VAL A C 1
ATOM 752 O O . VAL A 1 92 ? 15.149 4.386 -18.718 1.00 74.31 92 VAL A O 1
ATOM 755 N N . TYR A 1 93 ? 14.092 2.485 -19.251 1.00 75.94 93 TYR A N 1
ATOM 756 C CA . TYR A 1 93 ? 12.923 2.705 -18.386 1.00 75.94 93 TYR A CA 1
ATOM 757 C C . TYR A 1 93 ? 12.780 1.655 -17.278 1.00 75.94 93 TYR A C 1
ATOM 759 O O . TYR A 1 93 ? 11.795 1.678 -16.546 1.00 75.94 93 TYR A O 1
ATOM 767 N N . GLY A 1 94 ? 13.735 0.731 -17.160 1.00 80.62 94 GLY A N 1
ATOM 768 C CA . GLY A 1 94 ? 13.651 -0.440 -16.292 1.00 80.62 94 GLY A CA 1
ATOM 769 C C . GLY A 1 94 ? 13.443 -0.075 -14.831 1.00 80.62 94 GLY A C 1
ATOM 770 O O . GLY A 1 94 ? 12.494 -0.563 -14.236 1.00 80.62 94 GLY A O 1
ATOM 771 N N . ASP A 1 95 ? 14.230 0.860 -14.297 1.00 84.56 95 ASP A N 1
ATOM 772 C CA . ASP A 1 95 ? 14.098 1.326 -12.908 1.00 84.56 95 ASP A CA 1
ATOM 773 C C . ASP A 1 95 ? 12.706 1.927 -12.624 1.00 84.56 95 ASP A C 1
ATOM 775 O O . ASP A 1 95 ? 12.048 1.576 -11.645 1.00 84.56 95 ASP A O 1
ATOM 779 N N . LEU A 1 96 ? 12.181 2.751 -13.535 1.00 82.88 96 LEU A N 1
ATOM 780 C CA . LEU A 1 96 ? 10.842 3.328 -13.393 1.00 82.88 96 LEU A CA 1
ATOM 781 C C . LEU A 1 96 ? 9.747 2.252 -13.471 1.00 82.88 96 LEU A C 1
ATOM 783 O O . LEU A 1 96 ? 8.808 2.268 -12.674 1.00 82.88 96 LEU A O 1
ATOM 787 N N . ILE A 1 97 ? 9.861 1.304 -14.406 1.00 84.56 97 ILE A N 1
ATOM 788 C CA . ILE A 1 97 ? 8.921 0.181 -14.548 1.00 84.56 97 ILE A CA 1
ATOM 789 C C . ILE A 1 97 ? 8.960 -0.704 -13.300 1.00 84.56 97 ILE A C 1
ATOM 791 O O . ILE A 1 97 ? 7.909 -1.102 -12.798 1.00 84.56 97 ILE A O 1
ATOM 795 N N . GLU A 1 98 ? 10.152 -0.976 -12.776 1.00 88.19 98 GLU A N 1
ATOM 796 C CA . GLU A 1 98 ? 10.370 -1.783 -11.584 1.00 88.19 98 GLU A CA 1
ATOM 797 C C . GLU A 1 98 ? 9.695 -1.150 -10.363 1.00 88.19 98 GLU A C 1
ATOM 799 O O . GLU A 1 98 ? 8.901 -1.811 -9.684 1.00 88.19 98 GLU A O 1
ATOM 804 N N . ARG A 1 99 ? 9.936 0.150 -10.139 1.00 89.44 99 ARG A N 1
ATOM 805 C CA . ARG A 1 99 ? 9.343 0.935 -9.046 1.00 89.44 99 ARG A CA 1
ATOM 806 C C . ARG A 1 99 ? 7.829 1.034 -9.158 1.00 89.44 99 ARG A C 1
ATOM 808 O O . ARG A 1 99 ? 7.133 0.888 -8.150 1.00 89.44 99 ARG A O 1
ATOM 815 N N . LEU A 1 100 ? 7.293 1.251 -10.362 1.00 88.25 100 LEU A N 1
ATOM 816 C CA . LEU A 1 100 ? 5.845 1.290 -10.590 1.00 88.25 100 LEU A CA 1
ATOM 817 C C . LEU A 1 100 ? 5.200 -0.078 -10.353 1.00 88.25 100 LEU A C 1
ATOM 819 O O . LEU A 1 100 ? 4.160 -0.159 -9.697 1.00 88.25 100 LEU A O 1
ATOM 823 N N . ALA A 1 101 ? 5.818 -1.154 -10.843 1.00 90.06 101 ALA A N 1
ATOM 824 C CA . ALA A 1 101 ? 5.319 -2.509 -10.655 1.00 90.06 101 ALA A CA 1
ATOM 825 C C . ALA A 1 101 ? 5.330 -2.906 -9.175 1.00 90.06 101 ALA A C 1
ATOM 827 O O . ALA A 1 101 ? 4.320 -3.388 -8.660 1.00 90.06 101 ALA A O 1
ATOM 828 N N . PHE A 1 102 ? 6.425 -2.626 -8.463 1.00 91.44 102 PHE A N 1
ATOM 829 C CA . PHE A 1 102 ? 6.520 -2.877 -7.028 1.00 91.44 102 PHE A CA 1
ATOM 830 C C . PHE A 1 102 ? 5.500 -2.048 -6.236 1.00 91.44 102 PHE A C 1
ATOM 832 O O . PHE A 1 102 ? 4.775 -2.588 -5.400 1.00 91.44 102 PHE A O 1
ATOM 839 N N . SER A 1 103 ? 5.361 -0.757 -6.552 1.00 93.19 103 SER A N 1
ATOM 840 C CA . SER A 1 103 ? 4.354 0.116 -5.932 1.00 93.19 103 SER A CA 1
ATOM 841 C C . SER A 1 103 ? 2.935 -0.418 -6.137 1.00 93.19 103 SER A C 1
ATOM 843 O O . SER A 1 103 ? 2.131 -0.436 -5.204 1.00 93.19 103 SER A O 1
ATOM 845 N N . TYR A 1 104 ? 2.625 -0.916 -7.335 1.00 91.88 104 TYR A N 1
ATOM 846 C CA . TYR A 1 104 ? 1.335 -1.534 -7.617 1.00 91.88 104 TYR A CA 1
ATOM 847 C C . TYR A 1 104 ? 1.116 -2.813 -6.796 1.00 91.88 104 TYR A C 1
ATOM 849 O O . TYR A 1 104 ? 0.038 -2.989 -6.225 1.00 91.88 104 TYR A O 1
ATOM 857 N N . ILE A 1 105 ? 2.129 -3.679 -6.667 1.00 92.31 105 ILE A N 1
ATOM 858 C CA . ILE A 1 105 ? 2.062 -4.876 -5.808 1.00 92.31 105 ILE A CA 1
ATOM 859 C C . ILE A 1 105 ? 1.738 -4.474 -4.366 1.00 92.31 105 ILE A C 1
ATOM 861 O O . ILE A 1 105 ? 0.816 -5.032 -3.768 1.00 92.31 105 ILE A O 1
ATOM 865 N N . VAL A 1 106 ? 2.437 -3.471 -3.829 1.00 94.12 106 VAL A N 1
ATOM 866 C CA . VAL A 1 106 ? 2.204 -2.947 -2.477 1.00 94.12 106 VAL A CA 1
ATOM 867 C C . VAL A 1 106 ? 0.751 -2.486 -2.314 1.00 94.12 106 VAL A C 1
ATOM 869 O O . VAL A 1 106 ? 0.079 -2.910 -1.371 1.00 94.12 106 VAL A O 1
ATOM 872 N N . VAL A 1 107 ? 0.216 -1.704 -3.260 1.00 94.12 107 VAL A N 1
ATOM 873 C CA . VAL A 1 107 ? -1.195 -1.268 -3.257 1.00 94.12 107 VAL A CA 1
ATOM 874 C C . VAL A 1 107 ? -2.150 -2.461 -3.245 1.00 94.12 107 VAL A C 1
ATOM 876 O O . VAL A 1 107 ? -3.095 -2.494 -2.450 1.00 94.12 107 VAL A O 1
ATOM 879 N N . VAL A 1 108 ? -1.909 -3.471 -4.083 1.00 92.81 108 VAL A N 1
ATOM 880 C CA . VAL A 1 108 ? -2.746 -4.676 -4.131 1.00 92.81 108 VAL A CA 1
ATOM 881 C C . VAL A 1 108 ? -2.725 -5.419 -2.792 1.00 92.81 108 VAL A C 1
ATOM 883 O O . VAL A 1 108 ? -3.785 -5.854 -2.327 1.00 92.81 108 VAL A O 1
ATOM 886 N N . VAL A 1 109 ? -1.568 -5.517 -2.133 1.00 94.06 109 VAL A N 1
ATOM 887 C CA . VAL A 1 109 ? -1.423 -6.134 -0.805 1.00 94.06 109 VAL A CA 1
ATOM 888 C C . VAL A 1 109 ? -2.199 -5.351 0.259 1.00 94.06 109 VAL A C 1
ATOM 890 O O . VAL A 1 109 ? -3.005 -5.943 0.976 1.00 94.06 109 VAL A O 1
ATOM 893 N N . ILE A 1 110 ? -2.053 -4.024 0.319 1.00 95.31 110 ILE A N 1
ATOM 894 C CA . ILE A 1 110 ? -2.771 -3.158 1.277 1.00 95.31 110 ILE A CA 1
ATOM 895 C C . ILE A 1 110 ? -4.287 -3.287 1.112 1.00 95.31 110 ILE A C 1
ATOM 897 O O . ILE A 1 110 ? -5.025 -3.469 2.086 1.00 95.31 110 ILE A O 1
ATOM 901 N N . VAL A 1 111 ? -4.772 -3.241 -0.133 1.00 93.62 111 VAL A N 1
ATOM 902 C CA . VAL A 1 111 ? -6.200 -3.408 -0.433 1.00 93.62 111 VAL A CA 1
ATOM 903 C C . VAL A 1 111 ? -6.672 -4.806 -0.035 1.00 93.62 111 VAL A C 1
ATOM 905 O O . VAL A 1 111 ? -7.776 -4.948 0.496 1.00 93.62 111 VAL A O 1
ATOM 908 N N . THR A 1 112 ? -5.843 -5.834 -0.233 1.00 93.31 112 THR A N 1
ATOM 909 C CA . THR A 1 112 ? -6.146 -7.209 0.185 1.00 93.31 112 THR A CA 1
ATOM 910 C C . THR A 1 112 ? -6.277 -7.316 1.701 1.00 93.31 112 THR A C 1
ATOM 912 O O . THR A 1 112 ? -7.285 -7.844 2.167 1.00 93.31 112 THR A O 1
ATOM 915 N N . ILE A 1 113 ? -5.343 -6.752 2.476 1.00 94.19 113 ILE A N 1
ATOM 916 C CA . ILE A 1 113 ? -5.441 -6.692 3.945 1.00 94.19 113 ILE A CA 1
ATOM 917 C C . ILE A 1 113 ? -6.739 -5.986 4.348 1.00 94.19 113 ILE A C 1
ATOM 919 O O . ILE A 1 113 ? -7.510 -6.498 5.155 1.00 94.19 113 ILE A O 1
ATOM 923 N N . GLY A 1 114 ? -7.057 -4.856 3.712 1.00 94.06 114 GLY A N 1
ATOM 924 C CA . GLY A 1 114 ? -8.308 -4.141 3.951 1.00 94.06 114 GLY A CA 1
ATOM 925 C C . GLY A 1 114 ? -9.565 -4.966 3.649 1.00 94.06 114 GLY A C 1
ATOM 926 O O . GLY A 1 114 ? -10.577 -4.792 4.327 1.00 94.06 114 GLY A O 1
ATOM 927 N N . LYS A 1 115 ? -9.530 -5.854 2.647 1.00 92.38 115 LYS A N 1
ATOM 928 C CA . LYS A 1 115 ? -10.623 -6.795 2.357 1.00 92.38 115 LYS A CA 1
ATOM 929 C C . LYS A 1 115 ? -10.684 -7.927 3.384 1.00 92.38 115 LYS A C 1
ATOM 931 O O . LYS A 1 115 ? -11.788 -8.257 3.803 1.00 92.38 115 LYS A O 1
ATOM 936 N N . LEU A 1 116 ? -9.543 -8.462 3.822 1.00 92.38 116 LEU A N 1
ATOM 937 C CA . LEU A 1 116 ? -9.460 -9.480 4.876 1.00 92.38 116 LEU A CA 1
ATOM 938 C C . LEU A 1 116 ? -10.029 -8.974 6.206 1.00 92.38 116 LEU A C 1
ATOM 940 O O . LEU A 1 116 ? -10.798 -9.684 6.843 1.00 92.38 116 LEU A O 1
ATOM 944 N N . LEU A 1 117 ? -9.752 -7.724 6.582 1.00 93.50 117 LEU A N 1
ATOM 945 C CA . LEU A 1 117 ? -10.358 -7.109 7.768 1.00 93.50 117 LEU A CA 1
ATOM 946 C C . LEU A 1 117 ? -11.886 -7.006 7.649 1.00 93.50 117 LEU A C 1
ATOM 948 O O . LEU A 1 117 ? -12.591 -7.223 8.629 1.00 93.50 117 LEU A O 1
ATOM 952 N N . ASN A 1 118 ? -12.421 -6.731 6.452 1.00 92.38 118 ASN A N 1
ATOM 953 C CA . ASN A 1 118 ? -13.876 -6.737 6.250 1.00 92.38 118 ASN A CA 1
ATOM 954 C C . ASN A 1 118 ? -14.453 -8.161 6.321 1.00 92.38 118 ASN A C 1
ATOM 956 O O . ASN A 1 118 ? -15.576 -8.333 6.776 1.00 92.38 118 ASN A O 1
ATOM 960 N N . VAL A 1 119 ? -13.708 -9.173 5.863 1.00 91.12 119 VAL A N 1
ATOM 961 C CA . VAL A 1 119 ? -14.095 -10.584 6.024 1.00 91.12 119 VAL A CA 1
ATOM 962 C C . VAL A 1 119 ? -14.134 -10.948 7.510 1.00 91.12 119 VAL A C 1
ATOM 964 O O . VAL A 1 119 ? -15.094 -11.571 7.948 1.00 91.12 119 VAL A O 1
ATOM 967 N N . ALA A 1 120 ? -13.149 -10.505 8.295 1.00 90.81 120 ALA A N 1
ATOM 968 C CA . ALA A 1 120 ? -13.134 -10.696 9.743 1.00 90.81 120 ALA A CA 1
ATOM 969 C C . ALA A 1 120 ? -14.331 -10.010 10.433 1.00 90.81 120 ALA A C 1
ATOM 971 O O . ALA A 1 120 ? -14.971 -10.633 11.275 1.00 90.81 120 ALA A O 1
ATOM 972 N N . ASP A 1 121 ? -14.684 -8.777 10.040 1.00 92.12 121 ASP A N 1
ATOM 973 C CA . ASP A 1 121 ? -15.894 -8.088 10.530 1.00 92.12 121 ASP A CA 1
ATOM 974 C C . ASP A 1 121 ? -17.172 -8.866 10.174 1.00 92.12 121 ASP A C 1
ATOM 976 O O . ASP A 1 121 ? -18.033 -9.068 11.026 1.00 92.12 121 ASP A O 1
ATOM 980 N N . ASP A 1 122 ? -17.287 -9.352 8.934 1.00 89.31 122 ASP A N 1
ATOM 981 C CA . ASP A 1 122 ? -18.448 -10.124 8.478 1.00 89.31 122 ASP A CA 1
ATOM 982 C C . ASP A 1 122 ? -18.611 -11.441 9.243 1.00 89.31 122 ASP A C 1
ATOM 984 O O . ASP A 1 122 ? -19.734 -11.808 9.581 1.00 89.31 122 ASP A O 1
ATOM 988 N N . ILE A 1 123 ? -17.507 -12.143 9.516 1.00 88.69 123 ILE A N 1
ATOM 989 C CA . ILE A 1 123 ? -17.500 -13.366 10.326 1.00 88.69 123 ILE A CA 1
ATOM 990 C C . ILE A 1 123 ? -17.892 -13.034 11.766 1.00 88.69 123 ILE A C 1
ATOM 992 O O . ILE A 1 123 ? -18.757 -13.694 12.337 1.00 88.69 123 ILE A O 1
ATOM 996 N N . TYR A 1 124 ? -17.310 -11.981 12.344 1.00 88.81 124 TYR A N 1
ATOM 997 C CA . TYR A 1 124 ? -17.592 -11.580 13.719 1.00 88.81 124 TYR A CA 1
ATOM 998 C C . TYR A 1 124 ? -19.069 -11.222 13.931 1.00 88.81 124 TYR A C 1
ATOM 1000 O O . TYR A 1 124 ? -19.666 -11.605 14.934 1.00 88.81 124 TYR A O 1
ATOM 1008 N N . ARG A 1 125 ? -19.696 -10.562 12.952 1.00 88.06 125 ARG A N 1
ATOM 1009 C CA . ARG A 1 125 ? -21.128 -10.215 12.975 1.00 88.06 125 ARG A CA 1
ATOM 1010 C C . ARG A 1 125 ? -22.077 -11.416 12.991 1.00 88.06 125 ARG A C 1
ATOM 1012 O O . ARG A 1 125 ? -23.268 -11.224 13.221 1.00 88.06 125 ARG A O 1
ATOM 1019 N N . GLN A 1 126 ? -21.595 -12.630 12.725 1.00 87.75 126 GLN A N 1
ATOM 1020 C CA . GLN A 1 126 ? -22.423 -13.839 12.801 1.00 87.75 126 GLN A CA 1
ATOM 1021 C C . GLN A 1 126 ? -22.634 -14.322 14.240 1.00 87.75 126 GLN A C 1
ATOM 1023 O O . GLN A 1 126 ? -23.539 -15.118 14.475 1.00 87.75 126 GLN A O 1
ATOM 1028 N N . PHE A 1 127 ? -21.833 -13.846 15.197 1.00 87.25 127 PHE A N 1
ATOM 1029 C CA . PHE A 1 127 ? -21.962 -14.203 16.607 1.00 87.25 127 PHE A CA 1
ATOM 1030 C C . PHE A 1 127 ? -22.907 -13.248 17.337 1.00 87.25 127 PHE A C 1
ATOM 1032 O O . PHE A 1 127 ? -22.892 -12.040 17.096 1.00 87.25 127 PHE A O 1
ATOM 1039 N N . GLU A 1 128 ? -23.690 -13.762 18.285 1.00 82.62 128 GLU A N 1
ATOM 1040 C CA . GLU A 1 128 ? -24.654 -12.964 19.060 1.00 82.62 128 GLU A CA 1
ATOM 1041 C C . GLU A 1 128 ? -23.977 -11.847 19.873 1.00 82.62 128 GLU A C 1
ATOM 1043 O O . GLU A 1 128 ? -24.470 -10.720 19.904 1.00 82.62 128 GLU A O 1
ATOM 1048 N N . ILE A 1 129 ? -22.774 -12.119 20.399 1.00 84.81 129 ILE A N 1
ATOM 1049 C CA . ILE A 1 129 ? -21.920 -11.171 21.144 1.00 84.81 129 ILE A CA 1
ATOM 1050 C C . ILE A 1 129 ? -21.622 -9.893 20.338 1.00 84.81 129 ILE A C 1
ATOM 1052 O O . ILE A 1 129 ? -21.424 -8.819 20.909 1.00 84.81 129 ILE A O 1
ATOM 1056 N N . SER A 1 130 ? -21.627 -9.969 19.003 1.00 85.25 130 SER A N 1
ATOM 1057 C CA . SER A 1 130 ? -21.337 -8.816 18.144 1.00 85.25 130 SER A CA 1
ATOM 1058 C C . SER A 1 130 ? -22.378 -7.697 18.229 1.00 85.25 130 SER A C 1
ATOM 1060 O O . SER A 1 130 ? -22.065 -6.554 17.885 1.00 85.25 130 SER A O 1
ATOM 1062 N N . ARG A 1 131 ? -23.597 -8.005 18.697 1.00 80.19 131 ARG A N 1
ATOM 1063 C CA . ARG A 1 131 ? -24.664 -7.018 18.911 1.00 80.19 131 ARG A CA 1
ATOM 1064 C C . ARG A 1 131 ? -24.362 -6.099 20.089 1.00 80.19 131 ARG A C 1
ATOM 1066 O O . ARG A 1 131 ? -24.680 -4.918 20.028 1.00 80.19 131 ARG A O 1
ATOM 1073 N N . GLU A 1 132 ? -23.726 -6.637 21.122 1.00 85.50 132 GLU A N 1
ATOM 1074 C CA . GLU A 1 132 ? -23.369 -5.893 22.331 1.00 85.50 132 GLU A CA 1
ATOM 1075 C C . GLU A 1 132 ? -21.999 -5.221 22.206 1.00 85.50 132 GLU A C 1
ATOM 1077 O O . GLU A 1 132 ? -21.786 -4.135 22.742 1.00 85.50 132 GLU A O 1
ATOM 1082 N N . LYS A 1 133 ? -21.059 -5.845 21.481 1.00 86.50 133 LYS A N 1
ATOM 1083 C CA . LYS A 1 133 ? -19.679 -5.356 21.335 1.00 86.50 133 LYS A CA 1
ATOM 1084 C C . LYS A 1 133 ? -19.259 -5.262 19.866 1.00 86.50 133 LYS A C 1
ATOM 1086 O O . LYS A 1 133 ? -18.560 -6.142 19.364 1.00 86.50 133 LYS A O 1
ATOM 1091 N N . PRO A 1 134 ? -19.637 -4.195 19.144 1.00 88.00 134 PRO A N 1
ATOM 1092 C CA . PRO A 1 134 ? -19.243 -4.035 17.750 1.00 88.00 134 PRO A CA 1
ATOM 1093 C C . PRO A 1 134 ? -17.739 -3.744 17.623 1.00 88.00 134 PRO A C 1
ATOM 1095 O O . PRO A 1 134 ? -17.247 -2.726 18.102 1.00 88.00 134 PRO A O 1
ATOM 1098 N N . ILE A 1 135 ? -17.005 -4.588 16.891 1.00 91.38 135 ILE A N 1
ATOM 1099 C CA . ILE A 1 135 ? -15.554 -4.402 16.678 1.00 91.38 135 ILE A CA 1
ATOM 1100 C C . ILE A 1 135 ? -15.201 -3.539 15.459 1.00 91.38 135 ILE A C 1
ATOM 1102 O O . ILE A 1 135 ? -14.028 -3.243 15.221 1.00 91.38 135 ILE A O 1
ATOM 1106 N N . LYS A 1 136 ? -16.207 -3.116 14.680 1.00 90.38 136 LYS A N 1
ATOM 1107 C CA . LYS A 1 136 ? -16.014 -2.402 13.408 1.00 90.38 136 LYS A CA 1
ATOM 1108 C C . LYS A 1 136 ? -15.128 -1.161 13.559 1.00 90.38 136 LYS A C 1
ATOM 1110 O O . LYS A 1 136 ? -14.281 -0.920 12.706 1.00 90.38 136 LYS A O 1
ATOM 1115 N N . GLY A 1 137 ? -15.310 -0.399 14.642 1.00 92.56 137 GLY A N 1
ATOM 1116 C CA . GLY A 1 137 ? -14.514 0.800 14.923 1.00 92.56 137 GLY A CA 1
ATOM 1117 C C . GLY A 1 137 ? -13.022 0.488 15.050 1.00 92.56 137 GLY A C 1
ATOM 1118 O O . GLY A 1 137 ? -12.205 1.113 14.379 1.00 92.56 137 GLY A O 1
ATOM 1119 N N . TYR A 1 138 ? -12.668 -0.545 15.816 1.00 93.31 138 TYR A N 1
ATOM 1120 C CA . TYR A 1 138 ? -11.277 -0.978 15.988 1.00 93.31 138 TYR A CA 1
ATOM 1121 C C . TYR A 1 138 ? -10.660 -1.473 14.676 1.00 93.31 138 TYR A C 1
ATOM 1123 O O . TYR A 1 138 ? -9.555 -1.065 14.317 1.00 93.31 138 TYR A O 1
ATOM 1131 N N . LEU A 1 139 ? -11.395 -2.293 13.914 1.00 94.62 139 LEU A N 1
ATOM 1132 C CA . LEU A 1 139 ? -10.941 -2.765 12.602 1.00 94.62 139 LEU A CA 1
ATOM 1133 C C . LEU A 1 139 ? -10.747 -1.609 11.613 1.00 94.62 139 LEU A C 1
ATOM 1135 O O . LEU A 1 139 ? -9.831 -1.649 10.793 1.00 94.62 139 LEU A O 1
ATOM 1139 N N . GLN A 1 140 ? -11.577 -0.566 11.693 1.00 95.56 140 GLN A N 1
ATOM 1140 C CA . GLN A 1 140 ? -11.455 0.619 10.850 1.00 95.56 140 GLN A CA 1
ATOM 1141 C C . GLN A 1 140 ? -10.222 1.452 11.205 1.00 95.56 140 GLN A C 1
ATOM 1143 O O . GLN A 1 140 ? -9.500 1.858 10.297 1.00 95.56 140 GLN A O 1
ATOM 1148 N N . VAL A 1 141 ? -9.937 1.657 12.493 1.00 96.75 141 VAL A N 1
ATOM 1149 C CA . VAL A 1 141 ? -8.706 2.334 12.932 1.00 96.75 141 VAL A CA 1
ATOM 1150 C C . VAL A 1 141 ? -7.475 1.553 12.470 1.00 96.75 141 VAL A C 1
ATOM 1152 O O . VAL A 1 141 ? -6.577 2.127 11.857 1.00 96.75 141 VAL A O 1
ATOM 1155 N N . PHE A 1 142 ? -7.463 0.231 12.657 1.00 96.12 142 PHE A N 1
ATOM 1156 C CA . PHE A 1 142 ? -6.368 -0.613 12.177 1.00 96.12 142 PHE A CA 1
ATOM 1157 C C . PHE A 1 142 ? -6.212 -0.546 10.650 1.00 96.12 142 PHE A C 1
ATOM 1159 O O . PHE A 1 142 ? -5.103 -0.417 10.135 1.00 96.12 142 PHE A O 1
ATOM 1166 N N . LYS A 1 143 ? -7.325 -0.544 9.908 1.00 95.06 143 LYS A N 1
ATOM 1167 C CA . LYS A 1 143 ? -7.317 -0.362 8.453 1.00 95.06 143 LYS A CA 1
ATOM 1168 C C . LYS A 1 143 ? -6.703 0.982 8.056 1.00 95.06 143 LYS A C 1
ATOM 1170 O O . LYS A 1 143 ? -5.897 1.004 7.137 1.00 95.06 143 LYS A O 1
ATOM 1175 N N . ILE A 1 144 ? -7.022 2.077 8.746 1.00 96.56 144 ILE A N 1
ATOM 1176 C CA . ILE A 1 144 ? -6.408 3.390 8.485 1.00 96.56 144 ILE A CA 1
ATOM 1177 C C . ILE A 1 144 ? -4.887 3.319 8.673 1.00 96.56 144 ILE A C 1
ATOM 1179 O O . ILE A 1 144 ? -4.153 3.752 7.788 1.00 96.56 144 ILE A O 1
ATOM 1183 N N . ILE A 1 145 ? -4.412 2.704 9.760 1.00 96.38 145 ILE A N 1
ATOM 1184 C CA . ILE A 1 145 ? -2.973 2.533 10.025 1.00 96.38 145 ILE A CA 1
ATOM 1185 C C . ILE A 1 145 ? -2.292 1.763 8.884 1.00 96.38 145 ILE A C 1
ATOM 1187 O O . ILE A 1 145 ? -1.278 2.215 8.355 1.00 96.38 145 ILE A O 1
ATOM 1191 N N . VAL A 1 146 ? -2.874 0.641 8.448 1.00 96.50 146 VAL A N 1
ATOM 1192 C CA . VAL A 1 146 ? -2.343 -0.159 7.329 1.00 96.50 146 VAL A CA 1
ATOM 1193 C C . VAL A 1 146 ? -2.279 0.655 6.032 1.00 96.50 146 VAL A C 1
ATOM 1195 O O . VAL A 1 146 ? -1.299 0.556 5.295 1.00 96.50 146 VAL A O 1
ATOM 1198 N N . TYR A 1 147 ? -3.291 1.479 5.748 1.00 96.19 147 TYR A N 1
ATOM 1199 C CA . TYR A 1 147 ? -3.309 2.326 4.551 1.00 96.19 147 TYR A CA 1
ATOM 1200 C C . TYR A 1 147 ? -2.259 3.440 4.617 1.00 96.19 147 TYR A C 1
ATOM 1202 O O . TYR A 1 147 ? -1.620 3.711 3.604 1.00 96.19 147 TYR A O 1
ATOM 1210 N N . ILE A 1 148 ? -2.039 4.044 5.789 1.00 95.75 148 ILE A N 1
ATOM 1211 C CA . ILE A 1 148 ? -0.993 5.058 5.993 1.00 95.75 148 ILE A CA 1
ATOM 1212 C C . ILE A 1 148 ? 0.394 4.448 5.772 1.00 95.75 148 ILE A C 1
ATOM 1214 O O . ILE A 1 148 ? 1.163 4.967 4.966 1.00 95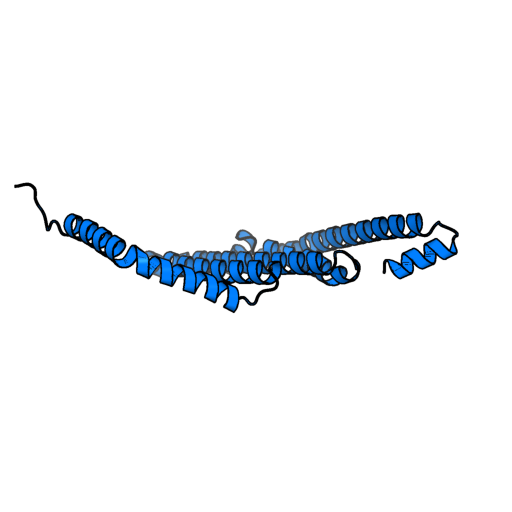.75 148 ILE A O 1
ATOM 1218 N N . ILE A 1 149 ? 0.698 3.321 6.428 1.00 95.50 149 ILE A N 1
ATOM 1219 C CA . ILE A 1 149 ? 1.969 2.596 6.244 1.00 95.50 149 ILE A CA 1
ATOM 1220 C C . ILE A 1 149 ? 2.167 2.266 4.766 1.00 95.50 149 ILE A C 1
ATOM 1222 O O . ILE A 1 149 ? 3.230 2.493 4.193 1.00 95.50 149 ILE A O 1
ATOM 1226 N N . GLY A 1 150 ? 1.108 1.774 4.138 1.00 95.88 150 GLY A N 1
ATOM 1227 C CA . GLY A 1 150 ? 1.101 1.442 2.735 1.00 95.88 150 GLY A CA 1
ATOM 1228 C C . GLY A 1 150 ? 1.407 2.614 1.802 1.00 95.88 150 GLY A C 1
ATOM 1229 O O . GLY A 1 150 ? 2.249 2.492 0.915 1.00 95.88 150 GLY A O 1
ATOM 1230 N N . ALA A 1 151 ? 0.767 3.762 2.026 1.00 95.62 151 ALA A N 1
ATOM 1231 C CA . ALA A 1 151 ? 1.023 4.983 1.268 1.00 95.62 151 ALA A CA 1
ATOM 1232 C C . ALA A 1 151 ? 2.478 5.450 1.419 1.00 95.62 151 ALA A C 1
ATOM 1234 O O . ALA A 1 151 ? 3.107 5.829 0.435 1.00 95.62 151 ALA A O 1
ATOM 1235 N N . ILE A 1 152 ? 3.039 5.359 2.628 1.00 96.06 152 ILE A N 1
ATOM 1236 C CA . ILE A 1 152 ? 4.439 5.714 2.889 1.00 96.06 152 ILE A CA 1
ATOM 1237 C C . ILE A 1 152 ? 5.389 4.803 2.110 1.00 96.06 152 ILE A C 1
ATOM 1239 O O . ILE A 1 152 ? 6.331 5.304 1.502 1.00 96.06 152 ILE A O 1
ATOM 1243 N N . ILE A 1 153 ? 5.142 3.488 2.091 1.00 96.12 153 ILE A N 1
ATOM 1244 C CA . ILE A 1 153 ? 5.954 2.536 1.315 1.00 96.12 153 ILE A CA 1
ATOM 1245 C C . ILE A 1 153 ? 5.892 2.872 -0.180 1.00 96.12 153 ILE A C 1
ATOM 1247 O O . ILE A 1 153 ? 6.924 2.889 -0.842 1.00 96.12 153 ILE A O 1
ATOM 1251 N N . VAL A 1 154 ? 4.709 3.189 -0.714 1.00 95.81 154 VAL A N 1
ATOM 1252 C CA . VAL A 1 154 ? 4.563 3.570 -2.128 1.00 95.81 154 VAL A CA 1
ATOM 1253 C C . VAL A 1 154 ? 5.357 4.839 -2.441 1.00 95.81 154 VAL A C 1
ATOM 1255 O O . VAL A 1 154 ? 6.147 4.849 -3.379 1.00 95.81 154 VAL A O 1
ATOM 1258 N N . ILE A 1 155 ? 5.210 5.899 -1.642 1.00 94.81 155 ILE A N 1
ATOM 1259 C CA . ILE A 1 155 ? 5.946 7.155 -1.863 1.00 94.81 155 ILE A CA 1
ATOM 1260 C C . ILE A 1 155 ? 7.458 6.928 -1.720 1.00 94.81 155 ILE A C 1
ATOM 1262 O O . ILE A 1 155 ? 8.239 7.476 -2.496 1.00 94.81 155 ILE A O 1
ATOM 1266 N N . SER A 1 156 ? 7.871 6.095 -0.763 1.00 95.38 156 SER A N 1
ATOM 1267 C CA . SER A 1 156 ? 9.262 5.685 -0.546 1.00 95.38 156 SER A CA 1
ATOM 1268 C C . SER A 1 156 ? 9.873 5.061 -1.795 1.00 95.38 156 SER A C 1
ATOM 1270 O O . SER A 1 156 ? 10.919 5.522 -2.248 1.00 95.38 156 SER A O 1
ATOM 1272 N N . VAL A 1 157 ? 9.184 4.087 -2.391 1.00 93.62 157 VAL A N 1
ATOM 1273 C CA . VAL A 1 157 ? 9.623 3.406 -3.616 1.00 93.62 157 VAL A CA 1
ATOM 1274 C C . VAL A 1 157 ? 9.689 4.377 -4.793 1.00 93.62 157 VAL A C 1
ATOM 1276 O O . VAL A 1 157 ? 10.653 4.366 -5.551 1.00 93.62 157 VAL A O 1
ATOM 1279 N N . LEU A 1 158 ? 8.689 5.250 -4.945 1.00 92.44 158 LEU A N 1
ATOM 1280 C CA . LEU A 1 158 ? 8.644 6.206 -6.055 1.00 92.44 158 LEU A CA 1
ATOM 1281 C C . LEU A 1 158 ? 9.717 7.298 -5.951 1.00 92.44 158 LEU A C 1
ATOM 1283 O O . LEU A 1 158 ? 10.229 7.751 -6.971 1.00 92.44 158 LEU A O 1
ATOM 1287 N N . THR A 1 159 ? 10.058 7.715 -4.731 1.00 91.69 159 THR A N 1
ATOM 1288 C CA . THR A 1 159 ? 10.993 8.826 -4.474 1.00 91.69 159 THR A CA 1
ATOM 1289 C C . THR A 1 159 ? 12.425 8.339 -4.234 1.00 91.69 159 THR A C 1
ATOM 1291 O O . THR A 1 159 ? 13.326 9.158 -4.079 1.00 91.69 159 THR A O 1
ATOM 1294 N N . ASP A 1 160 ? 12.651 7.023 -4.183 1.00 92.06 160 ASP A N 1
ATOM 1295 C CA . ASP A 1 160 ? 13.937 6.413 -3.814 1.00 92.06 160 ASP A CA 1
ATOM 1296 C C . ASP A 1 160 ? 14.445 6.834 -2.428 1.00 92.06 160 ASP A C 1
ATOM 1298 O O . ASP A 1 160 ? 15.631 7.069 -2.185 1.00 92.06 160 ASP A O 1
ATOM 1302 N N . ARG A 1 161 ? 13.515 7.032 -1.496 1.00 93.12 161 ARG A N 1
ATOM 1303 C CA . ARG A 1 161 ? 13.825 7.459 -0.127 1.00 93.12 161 ARG A CA 1
ATOM 1304 C C . ARG A 1 161 ? 13.367 6.399 0.836 1.00 93.12 161 ARG A C 1
ATOM 1306 O O . ARG A 1 161 ? 12.363 5.742 0.596 1.00 93.12 161 ARG A O 1
ATOM 1313 N N . SER A 1 162 ? 14.062 6.252 1.958 1.00 94.62 162 SER A N 1
ATOM 1314 C CA . SER A 1 162 ? 13.630 5.303 2.978 1.00 94.62 162 SER A CA 1
ATOM 1315 C C . SER A 1 162 ? 12.258 5.708 3.552 1.00 94.62 162 SER A C 1
ATOM 1317 O O . SER A 1 162 ? 11.986 6.904 3.715 1.00 94.62 162 SER A O 1
ATOM 1319 N N . PRO A 1 163 ? 11.393 4.745 3.919 1.00 93.06 163 PRO A N 1
ATOM 1320 C CA . PRO A 1 163 ? 10.106 5.041 4.555 1.00 93.06 163 PRO A CA 1
ATOM 1321 C C . PRO A 1 163 ? 10.263 5.885 5.827 1.00 93.06 163 PRO A C 1
ATOM 1323 O O . PRO A 1 163 ? 9.457 6.771 6.103 1.00 93.06 163 PRO A O 1
ATOM 1326 N N . LEU A 1 164 ? 11.346 5.641 6.573 1.00 95.06 164 LEU A N 1
ATOM 1327 C CA . LEU A 1 164 ? 11.702 6.387 7.778 1.00 95.06 164 LEU A CA 1
ATOM 1328 C C . LEU A 1 164 ? 12.040 7.851 7.482 1.00 95.06 164 LEU A C 1
ATOM 1330 O O . LEU A 1 164 ? 11.687 8.711 8.280 1.00 95.06 164 LEU A O 1
ATOM 1334 N N . ALA A 1 165 ? 12.669 8.156 6.343 1.00 95.06 165 ALA A N 1
ATOM 1335 C CA . ALA A 1 165 ? 12.937 9.539 5.956 1.00 95.06 165 ALA A CA 1
ATOM 1336 C C . ALA A 1 165 ? 11.636 10.304 5.667 1.00 95.06 165 ALA A C 1
ATOM 1338 O O . ALA A 1 165 ? 11.483 11.442 6.103 1.00 95.06 165 ALA A O 1
ATOM 1339 N N . ILE A 1 166 ? 10.673 9.666 4.992 1.00 95.12 166 ILE A N 1
ATOM 1340 C CA . ILE A 1 166 ? 9.352 10.261 4.728 1.00 95.12 166 ILE A CA 1
ATOM 1341 C C . ILE A 1 166 ? 8.593 10.478 6.037 1.00 95.12 166 ILE A C 1
ATOM 1343 O O . ILE A 1 166 ? 8.073 11.567 6.276 1.00 95.12 166 ILE A O 1
ATOM 1347 N N . LEU A 1 167 ? 8.567 9.463 6.905 1.00 94.88 167 LEU A N 1
ATOM 1348 C CA . LEU A 1 167 ? 7.974 9.565 8.238 1.00 94.88 167 LEU A CA 1
ATOM 1349 C C . LEU A 1 167 ? 8.622 10.672 9.069 1.00 94.88 167 LEU A C 1
ATOM 1351 O O . LEU A 1 167 ? 7.912 11.443 9.706 1.00 94.88 167 LEU A O 1
ATOM 1355 N N . GLY A 1 168 ? 9.950 10.783 9.025 1.00 95.44 168 GLY A N 1
ATOM 1356 C CA . GLY A 1 168 ? 10.699 11.844 9.688 1.00 95.44 168 GLY A CA 1
ATOM 1357 C C . GLY A 1 168 ? 10.324 13.228 9.163 1.00 95.44 168 GLY A C 1
ATOM 1358 O O . GLY A 1 168 ? 10.087 14.130 9.958 1.00 95.44 168 GLY A O 1
ATOM 1359 N N . GLY A 1 169 ? 10.185 13.387 7.843 1.00 94.25 169 GLY A N 1
ATOM 1360 C CA . GLY A 1 169 ? 9.750 14.642 7.225 1.00 94.25 169 GLY A CA 1
ATOM 1361 C C . GLY A 1 169 ? 8.329 15.047 7.623 1.00 94.25 169 GLY A C 1
ATOM 1362 O O . GLY A 1 169 ? 8.107 16.180 8.049 1.00 94.25 169 GLY A O 1
ATOM 1363 N N . ILE A 1 170 ? 7.372 14.114 7.554 1.00 94.69 170 ILE A N 1
ATO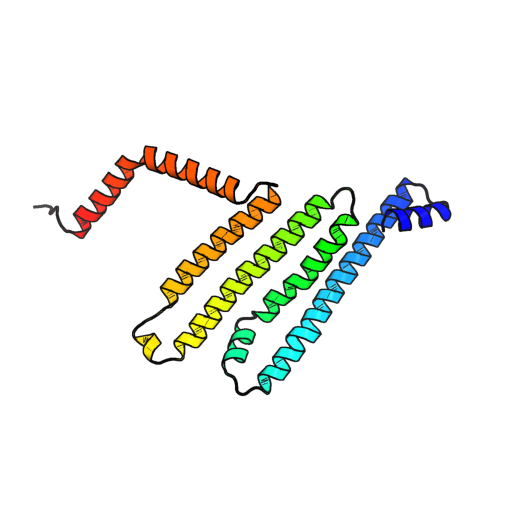M 1364 C CA . ILE A 1 170 ? 5.982 14.355 7.982 1.00 94.69 170 ILE A CA 1
ATOM 1365 C C . ILE A 1 170 ? 5.931 14.650 9.486 1.00 94.69 170 ILE A C 1
ATOM 1367 O O . ILE A 1 170 ? 5.237 15.573 9.909 1.00 94.69 170 ILE A O 1
ATOM 1371 N N . GLY A 1 171 ? 6.685 13.903 10.295 1.00 95.69 171 GLY A N 1
ATOM 1372 C CA . GLY A 1 171 ? 6.775 14.093 11.740 1.00 95.69 171 GLY A CA 1
ATOM 1373 C C . GLY A 1 171 ? 7.360 15.452 12.117 1.00 95.69 171 GLY A C 1
ATOM 1374 O O . GLY A 1 171 ? 6.783 16.149 12.947 1.00 95.69 171 GLY A O 1
ATOM 1375 N N . ALA A 1 172 ? 8.441 15.876 11.459 1.00 96.69 172 ALA A N 1
ATOM 1376 C CA . ALA A 1 172 ? 9.049 17.188 11.666 1.00 96.69 172 ALA A CA 1
ATOM 1377 C C . ALA A 1 172 ? 8.092 18.323 11.272 1.00 96.69 172 ALA A C 1
ATOM 1379 O O . ALA A 1 172 ? 7.889 19.252 12.052 1.00 96.69 172 ALA A O 1
ATOM 1380 N N . ALA A 1 173 ? 7.440 18.223 10.108 1.00 96.75 173 ALA A N 1
ATOM 1381 C CA . ALA A 1 173 ? 6.439 19.198 9.679 1.00 96.75 173 ALA A CA 1
ATOM 1382 C C . ALA A 1 173 ? 5.252 19.265 10.655 1.00 96.75 173 ALA A C 1
ATOM 1384 O O . ALA A 1 173 ? 4.809 20.353 11.016 1.00 96.75 173 ALA A O 1
ATOM 1385 N N . THR A 1 174 ? 4.777 18.113 11.138 1.00 96.12 174 THR A N 1
ATOM 1386 C CA . THR A 1 174 ? 3.690 18.029 12.126 1.00 96.12 174 THR A CA 1
ATOM 1387 C C . THR A 1 174 ? 4.101 18.637 13.462 1.00 96.12 174 THR A C 1
ATOM 1389 O O . THR A 1 174 ? 3.312 19.364 14.060 1.00 96.12 174 THR A O 1
ATOM 1392 N N . ALA A 1 175 ? 5.329 18.394 13.924 1.00 97.12 175 ALA A N 1
ATOM 1393 C CA . ALA A 1 175 ? 5.853 18.987 15.150 1.00 97.12 175 ALA A CA 1
ATOM 1394 C C . ALA A 1 175 ? 5.925 20.515 15.037 1.00 97.12 175 ALA A C 1
ATOM 1396 O O . ALA A 1 175 ? 5.435 21.211 15.920 1.00 97.12 175 ALA A O 1
ATOM 1397 N N . ILE A 1 176 ? 6.445 21.040 13.924 1.00 97.56 176 ILE A N 1
ATOM 1398 C CA . ILE A 1 176 ? 6.502 22.487 13.670 1.00 97.56 176 ILE A CA 1
ATOM 1399 C C . ILE A 1 176 ? 5.091 23.085 13.616 1.00 97.56 176 ILE A C 1
ATOM 1401 O O . ILE A 1 176 ? 4.828 24.077 14.290 1.00 97.56 176 ILE A O 1
ATOM 1405 N N . LEU A 1 177 ? 4.166 22.475 12.867 1.00 96.25 177 LEU A N 1
ATOM 1406 C CA . LEU A 1 177 ? 2.772 22.925 12.808 1.00 96.25 177 LEU A CA 1
ATOM 1407 C C . LEU A 1 177 ? 2.122 22.917 14.194 1.00 96.25 177 LEU A C 1
ATOM 1409 O O . LEU A 1 177 ? 1.469 23.884 14.573 1.00 96.25 177 LEU A O 1
ATOM 1413 N N . THR A 1 178 ? 2.339 21.856 14.969 1.00 96.38 178 THR A N 1
ATOM 1414 C CA . THR A 1 178 ? 1.812 21.747 16.332 1.00 96.38 178 THR A CA 1
ATOM 1415 C C . THR A 1 178 ? 2.377 22.845 17.222 1.00 96.38 178 THR A C 1
ATOM 1417 O O . THR A 1 178 ? 1.610 23.467 17.944 1.00 96.38 178 THR A O 1
ATOM 1420 N N . LEU A 1 179 ? 3.681 23.131 17.141 1.00 96.75 179 LEU A N 1
ATOM 1421 C CA . LEU A 1 179 ? 4.329 24.195 17.912 1.00 96.75 179 LEU A CA 1
ATOM 1422 C C . LEU A 1 179 ? 3.780 25.582 17.556 1.00 96.75 179 LEU A C 1
ATOM 1424 O O . LEU A 1 179 ? 3.458 26.361 18.448 1.00 96.75 179 LEU A O 1
ATOM 1428 N N . VAL A 1 180 ? 3.631 25.886 16.264 1.00 96.88 180 VAL A N 1
ATOM 1429 C CA . VAL A 1 180 ? 3.136 27.193 15.800 1.00 96.88 180 VAL A CA 1
ATOM 1430 C C . VAL A 1 180 ? 1.665 27.396 16.166 1.00 96.88 180 VAL A C 1
ATOM 1432 O O . VAL A 1 180 ? 1.278 28.477 16.606 1.00 96.88 180 VAL A O 1
ATOM 1435 N N . PHE A 1 181 ? 0.840 26.359 16.021 1.00 96.50 181 PHE A N 1
ATOM 1436 C CA . PHE A 1 181 ? -0.601 26.440 16.267 1.00 96.50 181 PHE A CA 1
ATOM 1437 C C . PHE A 1 181 ? -1.019 25.991 17.670 1.00 96.50 181 PHE A C 1
ATOM 1439 O O . PHE A 1 181 ? -2.216 25.927 17.946 1.00 96.50 181 PHE A O 1
ATOM 1446 N N . GLN A 1 182 ? -0.076 25.717 18.577 1.00 96.12 182 GLN A N 1
ATOM 1447 C CA . GLN A 1 182 ? -0.361 25.152 19.899 1.00 96.12 182 GLN A CA 1
ATOM 1448 C C . GLN A 1 182 ? -1.420 25.963 20.660 1.00 96.12 182 GLN A C 1
ATOM 1450 O O . GLN A 1 182 ? -2.424 25.411 21.113 1.00 96.12 182 GLN A O 1
ATOM 1455 N N . ASN A 1 183 ? -1.230 27.282 20.748 1.00 96.56 183 ASN A N 1
ATOM 1456 C CA . ASN A 1 183 ? -2.143 28.175 21.465 1.00 96.56 183 ASN A CA 1
ATOM 1457 C C . ASN A 1 183 ? -3.513 28.280 20.780 1.00 96.56 183 ASN A C 1
ATOM 1459 O O . ASN A 1 183 ? -4.539 28.329 21.456 1.00 96.56 183 ASN A O 1
ATOM 1463 N N . SER A 1 184 ? -3.552 28.264 19.446 1.00 96.25 184 SER A N 1
ATOM 1464 C CA . SER A 1 184 ? -4.804 28.265 18.682 1.00 96.25 184 SER A CA 1
ATOM 1465 C C . SER A 1 184 ? -5.595 26.971 18.884 1.00 96.25 184 SER A C 1
ATOM 1467 O O . SER A 1 184 ? -6.809 27.025 19.061 1.00 96.25 184 SER A O 1
ATOM 1469 N N . ILE A 1 185 ? -4.918 25.816 18.915 1.00 94.69 185 ILE A N 1
ATOM 1470 C CA . ILE A 1 185 ? -5.538 24.511 19.190 1.00 94.69 185 ILE A CA 1
ATOM 1471 C C . ILE A 1 185 ? -6.100 24.486 20.617 1.00 94.69 185 ILE A C 1
ATOM 1473 O O . ILE A 1 185 ? -7.245 24.086 20.806 1.00 94.69 185 ILE A O 1
ATOM 1477 N N . LEU A 1 186 ? -5.340 24.963 21.610 1.00 95.44 186 LEU A N 1
ATOM 1478 C CA . LEU A 1 186 ? -5.804 25.079 22.999 1.00 95.44 186 LEU A CA 1
ATOM 1479 C C . LEU A 1 186 ? -7.026 25.996 23.122 1.00 95.44 186 LEU A C 1
ATOM 1481 O O . LEU A 1 186 ? -8.004 25.614 23.759 1.00 95.44 186 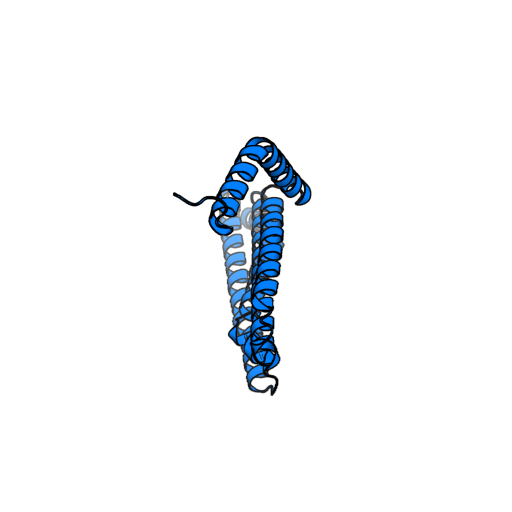LEU A O 1
ATOM 1485 N N . GLY A 1 187 ? -7.010 27.162 22.471 1.00 96.00 187 GLY A N 1
ATOM 1486 C CA . GLY A 1 187 ? -8.154 28.077 22.450 1.00 96.00 187 GLY A CA 1
ATOM 1487 C C . GLY A 1 187 ? -9.394 27.473 21.782 1.00 96.00 187 GLY A C 1
ATOM 1488 O O . GLY A 1 187 ? -10.507 27.639 22.279 1.00 96.00 187 GLY A O 1
ATOM 1489 N N . PHE A 1 188 ? -9.210 26.720 20.695 1.00 95.19 188 PHE A N 1
ATOM 1490 C CA . PHE A 1 188 ? -10.290 26.009 20.006 1.00 95.19 188 PHE A CA 1
ATOM 1491 C C . PHE A 1 188 ? -10.881 24.872 20.850 1.00 95.19 188 PHE A C 1
ATOM 1493 O O . PHE A 1 188 ? -12.097 24.735 20.958 1.00 95.19 188 PHE A O 1
ATOM 1500 N N . VAL A 1 189 ? -10.037 24.064 21.492 1.00 94.81 189 VAL A N 1
ATOM 1501 C CA . VAL A 1 189 ? -10.506 23.002 22.390 1.00 94.81 189 VAL A CA 1
ATOM 1502 C C . VAL A 1 189 ? -11.218 23.605 23.603 1.00 94.81 189 VAL A C 1
ATOM 1504 O O . VAL A 1 189 ? -12.268 23.100 23.994 1.00 94.81 189 VAL A O 1
ATOM 1507 N N . ALA A 1 190 ? -10.711 24.712 24.154 1.00 94.56 190 ALA A N 1
ATOM 1508 C CA . ALA A 1 190 ? -11.349 25.414 25.262 1.00 94.56 190 ALA A CA 1
ATOM 1509 C C . ALA A 1 190 ? -12.734 25.958 24.880 1.00 94.56 190 ALA A C 1
ATOM 1511 O O . ALA A 1 190 ? -13.674 25.808 25.656 1.00 94.56 190 ALA A O 1
ATOM 1512 N N . SER A 1 191 ? -12.906 26.532 23.683 1.00 92.50 191 SER A N 1
ATOM 1513 C CA . SER A 1 191 ? -14.218 27.026 23.243 1.00 92.50 191 SER A CA 1
ATOM 1514 C C . SER A 1 191 ? -15.238 25.895 23.065 1.00 92.50 191 SER A C 1
ATOM 1516 O O . SER A 1 191 ? -16.371 26.028 23.529 1.00 92.50 191 SER A O 1
ATOM 1518 N N . ILE A 1 192 ? -14.836 24.750 22.494 1.00 94.25 192 ILE A N 1
ATOM 1519 C CA . ILE A 1 192 ? -15.690 23.552 22.418 1.00 94.25 192 ILE A CA 1
ATOM 1520 C C . ILE A 1 192 ? -16.053 23.054 23.818 1.00 94.25 192 ILE A C 1
ATOM 1522 O O . ILE A 1 192 ? -17.216 22.749 24.074 1.00 94.25 192 ILE A O 1
ATOM 1526 N N . GLN A 1 193 ? -15.087 22.987 24.736 1.00 93.50 193 GLN A N 1
ATOM 1527 C CA . GLN A 1 193 ? -15.325 22.536 26.108 1.00 93.50 193 GLN A CA 1
ATOM 1528 C C . GLN A 1 193 ? -16.268 23.468 26.876 1.00 93.50 193 GLN A C 1
ATOM 1530 O O . GLN A 1 193 ? -17.141 22.973 27.585 1.00 93.50 193 GLN A O 1
ATOM 1535 N N . LEU A 1 194 ? -16.134 24.790 26.723 1.00 92.12 194 LEU A N 1
ATOM 1536 C CA . LEU A 1 194 ? -17.013 25.771 27.368 1.00 92.12 194 LEU A CA 1
ATOM 1537 C C . LEU A 1 194 ? -18.471 25.602 26.922 1.00 92.12 194 LEU A C 1
ATOM 1539 O O . LEU A 1 194 ? -19.368 25.631 27.764 1.00 92.12 194 LEU A O 1
ATOM 1543 N N . VAL A 1 195 ? -18.698 25.393 25.620 1.00 90.44 195 VAL A N 1
ATOM 1544 C CA . VAL A 1 195 ? -20.037 25.157 25.058 1.00 90.44 195 VAL A CA 1
ATOM 1545 C C . VAL A 1 195 ? -20.579 23.794 25.489 1.00 90.44 195 VAL A C 1
ATOM 1547 O O . VAL A 1 195 ? -21.717 23.701 25.935 1.00 90.44 195 VAL A O 1
ATOM 1550 N N . TRP A 1 196 ? -19.769 22.735 25.411 1.00 91.88 196 TRP A N 1
ATOM 1551 C CA . TRP A 1 196 ? -20.207 21.376 25.745 1.00 91.88 196 TRP A CA 1
ATOM 1552 C C . TRP A 1 196 ? -20.539 21.208 27.231 1.00 91.88 196 TRP A C 1
ATOM 1554 O O . TRP A 1 196 ? -21.490 20.514 27.584 1.00 91.88 196 TRP A O 1
ATOM 1564 N N . ASN A 1 197 ? -19.775 21.863 28.106 1.00 91.69 197 ASN A N 1
ATOM 1565 C CA . ASN A 1 197 ? -19.985 21.819 29.551 1.00 91.69 197 ASN A CA 1
ATOM 1566 C C . ASN A 1 197 ? -20.920 22.930 30.059 1.00 91.69 197 ASN A C 1
ATOM 1568 O O . ASN A 1 197 ? -21.042 23.091 31.271 1.00 91.69 197 ASN A O 1
ATOM 1572 N N . ASN A 1 198 ? -21.566 23.704 29.172 1.00 85.69 198 ASN A N 1
ATOM 1573 C CA . ASN A 1 198 ? -22.431 24.837 29.532 1.00 85.69 198 ASN A CA 1
ATOM 1574 C C . ASN A 1 198 ? -21.792 25.791 30.564 1.00 85.69 198 ASN A C 1
ATOM 1576 O O . ASN A 1 198 ? -22.469 26.319 31.446 1.00 85.69 198 ASN A O 1
ATOM 1580 N N . MET A 1 199 ? -20.477 26.006 30.473 1.00 84.06 199 MET A N 1
ATOM 1581 C CA . MET A 1 199 ? -19.725 26.834 31.426 1.00 84.06 199 MET A CA 1
ATOM 1582 C C . MET A 1 199 ? -19.982 28.333 31.234 1.00 84.06 199 MET A C 1
ATOM 1584 O O . MET A 1 199 ? -19.629 29.137 32.092 1.00 84.06 199 MET A O 1
ATOM 1588 N N . LEU A 1 200 ? -20.601 28.707 30.113 1.00 76.00 200 LEU A N 1
ATOM 1589 C CA . LEU A 1 200 ? -21.071 30.053 29.825 1.00 76.00 200 LEU A CA 1
ATOM 1590 C C . LEU A 1 200 ? -22.553 29.984 29.450 1.00 76.00 200 LEU A C 1
ATOM 1592 O O . LEU A 1 200 ? -22.936 29.269 28.525 1.00 76.00 200 LEU A O 1
ATOM 1596 N N . ARG A 1 201 ? -23.381 30.749 30.165 1.00 77.88 201 ARG A N 1
ATOM 1597 C CA . ARG A 1 201 ? -24.790 30.993 29.839 1.00 77.88 201 ARG A CA 1
ATOM 1598 C C . ARG A 1 201 ? -24.985 32.477 29.572 1.00 77.88 201 ARG A C 1
ATOM 1600 O O . ARG A 1 201 ? -24.369 33.314 30.227 1.00 77.88 201 ARG A O 1
ATOM 1607 N N . ILE A 1 202 ? -25.826 32.790 28.591 1.00 80.06 202 ILE A N 1
ATOM 1608 C CA . ILE A 1 202 ? -26.236 34.166 28.317 1.00 80.06 202 ILE A CA 1
ATOM 1609 C C . ILE A 1 202 ? -27.329 34.503 29.334 1.00 80.06 202 ILE A C 1
ATOM 1611 O O . ILE A 1 202 ? -28.477 34.127 29.112 1.00 80.06 202 ILE A O 1
ATOM 1615 N N . GLY A 1 203 ? -26.959 35.177 30.427 1.00 67.69 203 GLY A N 1
ATOM 1616 C CA . GLY A 1 203 ? -27.897 35.587 31.482 1.00 67.69 203 GLY A CA 1
ATOM 1617 C C . GLY A 1 203 ? -28.264 34.470 32.450 1.00 67.69 203 GLY A C 1
ATOM 1618 O O . GLY A 1 203 ? -28.916 33.483 32.036 1.00 67.69 203 GLY A O 1
#

pLDDT: mean 83.64, std 10.9, range [58.91, 97.56]